Protein AF-X5FR64-F1 (afdb_monomer)

Solvent-accessible surface area (backbone atoms only — not comparable to full-atom values): 10943 Å² total; per-residue (Å²): 128,88,82,79,53,57,62,48,67,52,94,96,53,70,78,40,77,57,78,83,87,59,71,79,38,45,93,66,40,69,52,82,49,72,67,55,57,51,49,53,37,47,50,55,10,47,53,55,30,50,53,52,29,57,54,44,66,75,71,50,60,80,91,75,69,44,72,75,79,46,61,57,64,63,49,34,55,47,35,50,50,46,44,63,72,71,31,85,85,48,65,86,80,49,68,92,42,74,65,48,37,51,50,58,75,44,51,44,63,48,58,48,96,94,54,46,53,80,90,75,57,55,70,75,76,33,52,86,55,81,65,33,68,56,29,39,40,89,74,55,44,54,88,56,100,50,44,46,41,31,32,29,56,22,93,73,33,43,73,46,98,87,24,34,68,42,53,85,76,69,48,69,58,97,91,39,77,45,94,99

Foldseek 3Di:
DPPPDQWDADVVGDIDGDDDDDCLQLVNVFADDPVNVLVVLLVVLVVVLVVQLVVCCVVDDPVPDDPVSSGDCVSNVVSNCCCCPPFPLNDDADPPDPVSNVQNNQKDAQDGVPGDDLVPDDPVQLQDDPNCVQFWDNPAADPPSCRSRMTGGHPQWDADPRRGIDGDDFDADPNRTDPD

Structure (mmCIF, N/CA/C/O backbone):
data_AF-X5FR64-F1
#
_entry.id   AF-X5FR64-F1
#
loop_
_atom_site.group_PDB
_atom_site.id
_atom_site.type_symbol
_atom_site.label_atom_id
_atom_site.label_alt_id
_atom_site.label_comp_id
_atom_site.label_asym_id
_atom_site.label_entity_id
_atom_site.label_seq_id
_atom_site.pdbx_PDB_ins_code
_atom_site.Cartn_x
_atom_site.Cartn_y
_atom_site.Cartn_z
_atom_site.occupancy
_atom_site.B_iso_or_equiv
_atom_site.auth_seq_id
_atom_site.auth_comp_id
_atom_site.auth_asym_id
_atom_site.auth_atom_id
_atom_site.pdbx_PDB_model_num
ATOM 1 N N . LEU A 1 1 ? 10.420 -30.234 -3.496 1.00 56.75 1 LEU A N 1
ATOM 2 C CA . LEU A 1 1 ? 11.776 -29.630 -3.426 1.00 56.75 1 LEU A CA 1
ATOM 3 C C . LEU A 1 1 ? 12.907 -30.598 -3.035 1.00 56.75 1 LEU A C 1
ATOM 5 O O . LEU A 1 1 ? 14.055 -30.243 -3.254 1.00 56.75 1 LEU A O 1
ATOM 9 N N . HIS A 1 2 ? 12.634 -31.830 -2.569 1.00 60.69 2 HIS A N 1
ATOM 10 C CA . HIS A 1 2 ? 13.689 -32.841 -2.324 1.00 60.69 2 HIS A CA 1
ATOM 11 C C . HIS A 1 2 ? 13.553 -34.134 -3.152 1.00 60.69 2 HIS A C 1
ATOM 13 O O . HIS A 1 2 ? 14.525 -34.862 -3.298 1.00 60.69 2 HIS A O 1
ATOM 19 N N . GLU A 1 3 ? 12.389 -34.384 -3.759 1.00 67.50 3 GLU A N 1
ATOM 20 C CA . GLU A 1 3 ? 12.118 -35.579 -4.582 1.00 67.50 3 GLU A CA 1
ATOM 21 C C . GLU A 1 3 ? 12.220 -35.324 -6.100 1.00 67.50 3 GLU A C 1
ATOM 23 O O . GLU A 1 3 ? 11.837 -36.172 -6.897 1.00 67.50 3 GLU A O 1
ATOM 28 N N . GLY A 1 4 ? 12.686 -34.141 -6.526 1.00 72.88 4 GLY A N 1
ATOM 29 C CA . GLY A 1 4 ? 12.811 -33.783 -7.951 1.00 72.88 4 GLY A CA 1
ATOM 30 C C . GLY A 1 4 ? 11.486 -33.577 -8.703 1.00 72.88 4 GLY A C 1
ATOM 31 O O . GLY A 1 4 ? 11.504 -33.340 -9.906 1.00 72.88 4 GLY A O 1
ATOM 32 N N . GLN A 1 5 ? 10.345 -33.646 -8.014 1.00 76.50 5 GLN A N 1
ATOM 33 C CA . GLN A 1 5 ? 9.031 -33.370 -8.597 1.00 76.50 5 GLN A CA 1
ATOM 34 C C . GLN A 1 5 ? 8.911 -31.891 -8.983 1.00 76.50 5 GLN A C 1
ATOM 36 O O . GLN A 1 5 ? 9.123 -31.012 -8.145 1.00 76.50 5 GLN A O 1
ATOM 41 N N . THR A 1 6 ? 8.571 -31.640 -10.248 1.00 81.62 6 THR A N 1
ATOM 42 C CA . THR A 1 6 ? 8.391 -30.298 -10.828 1.00 81.62 6 THR A CA 1
ATOM 43 C C . THR A 1 6 ? 6.943 -29.823 -10.790 1.00 81.62 6 THR A C 1
ATOM 45 O O . THR A 1 6 ? 6.690 -28.626 -10.903 1.00 81.62 6 THR A O 1
ATOM 48 N N . THR A 1 7 ? 5.993 -30.740 -10.604 1.00 88.12 7 THR A N 1
ATOM 49 C CA . THR A 1 7 ? 4.568 -30.442 -10.462 1.00 88.12 7 THR A CA 1
ATOM 50 C C . THR A 1 7 ? 3.963 -31.222 -9.299 1.00 88.12 7 THR A C 1
ATOM 52 O O . THR A 1 7 ? 4.454 -32.280 -8.905 1.00 88.12 7 THR A O 1
ATOM 55 N N . MET A 1 8 ? 2.905 -30.667 -8.714 1.00 88.50 8 MET A N 1
ATOM 56 C CA . MET A 1 8 ? 2.136 -31.269 -7.631 1.00 88.50 8 MET A CA 1
ATOM 57 C C . MET A 1 8 ? 0.650 -31.103 -7.935 1.00 88.50 8 MET A C 1
ATOM 59 O O . MET A 1 8 ? 0.207 -30.038 -8.356 1.00 88.50 8 MET A O 1
ATOM 63 N N . THR A 1 9 ? -0.136 -32.147 -7.680 1.00 91.75 9 THR A N 1
ATOM 64 C CA . THR A 1 9 ? -1.600 -32.089 -7.773 1.00 91.75 9 THR A CA 1
ATOM 65 C C . THR A 1 9 ? -2.198 -32.447 -6.420 1.00 91.75 9 THR A C 1
ATOM 67 O O . THR A 1 9 ? -1.981 -33.542 -5.901 1.00 91.75 9 THR A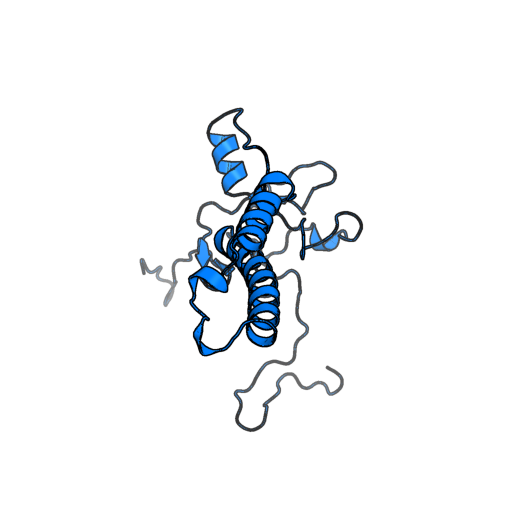 O 1
ATOM 70 N N . VAL A 1 10 ? -2.948 -31.516 -5.832 1.00 91.25 10 VAL A N 1
ATOM 71 C CA . VAL A 1 10 ? -3.716 -31.757 -4.600 1.00 91.25 10 VAL A CA 1
ATOM 72 C C . VAL A 1 10 ? -4.963 -32.584 -4.955 1.00 91.25 10 VAL A C 1
ATOM 74 O O . VAL A 1 10 ? -5.515 -32.375 -6.036 1.00 91.25 10 VAL A O 1
ATOM 77 N N . PRO A 1 11 ? -5.454 -33.507 -4.101 1.00 90.88 11 PRO A N 1
ATOM 78 C CA . PRO A 1 11 ? -6.675 -34.262 -4.392 1.00 90.88 11 PRO A CA 1
ATOM 79 C C . PRO A 1 11 ? -7.861 -33.343 -4.734 1.00 90.88 11 PRO A C 1
ATOM 81 O O . PRO A 1 11 ? -8.284 -32.537 -3.908 1.00 90.88 11 PRO A O 1
ATOM 84 N N . GLY A 1 12 ? -8.385 -33.456 -5.960 1.00 91.56 12 GLY A N 1
ATOM 85 C CA . GLY A 1 12 ? -9.466 -32.602 -6.479 1.00 91.56 12 GLY A CA 1
ATOM 86 C C . GLY A 1 12 ? -9.042 -31.193 -6.926 1.00 91.56 12 GLY A C 1
ATOM 87 O O . GLY A 1 12 ? -9.907 -30.376 -7.233 1.00 91.56 12 GLY A O 1
ATOM 88 N N . GLY A 1 13 ? -7.741 -30.894 -6.947 1.00 91.75 13 GLY A N 1
ATOM 89 C CA . GLY A 1 13 ? -7.175 -29.613 -7.365 1.00 91.75 13 GLY A CA 1
ATOM 90 C C . GLY A 1 13 ? -6.637 -29.614 -8.797 1.00 91.75 13 GLY A C 1
ATOM 91 O O . GLY A 1 13 ? -6.591 -30.641 -9.472 1.00 91.75 13 GLY A O 1
ATOM 92 N N . VAL A 1 14 ? -6.212 -28.434 -9.246 1.00 93.06 14 VAL A N 1
ATOM 93 C CA . VAL A 1 14 ? -5.475 -28.253 -10.505 1.00 93.06 14 VAL A CA 1
ATOM 94 C C . VAL A 1 14 ? -3.993 -28.554 -10.259 1.00 93.06 14 VAL A C 1
ATOM 96 O O . VAL A 1 14 ? -3.495 -28.356 -9.149 1.00 93.06 14 VAL A O 1
ATOM 99 N N . GLU A 1 15 ? -3.296 -29.045 -11.282 1.00 93.06 15 GLU A N 1
ATOM 100 C CA . GLU A 1 15 ? -1.844 -29.224 -11.250 1.00 93.06 15 GLU A CA 1
ATOM 101 C C . GLU A 1 15 ? -1.141 -27.865 -11.095 1.00 93.06 15 GLU A C 1
ATOM 103 O O . GLU A 1 15 ? -1.446 -26.911 -11.814 1.00 93.06 15 GLU A O 1
ATOM 108 N N . VAL A 1 16 ? -0.209 -27.772 -10.143 1.00 92.81 16 VAL A N 1
ATOM 109 C CA . VAL A 1 16 ? 0.571 -26.560 -9.863 1.00 92.81 16 VAL A CA 1
ATOM 110 C C . VAL A 1 16 ? 2.074 -26.842 -9.947 1.00 92.81 16 VAL A C 1
ATOM 112 O O . VAL A 1 16 ? 2.508 -27.944 -9.589 1.00 92.81 16 VAL A O 1
ATOM 115 N N . PRO A 1 17 ? 2.887 -25.876 -10.410 1.00 91.31 17 PRO A N 1
ATOM 116 C CA . PRO A 1 17 ? 4.338 -26.015 -10.410 1.00 91.31 17 PRO A CA 1
ATOM 117 C C . PRO A 1 17 ? 4.889 -26.032 -8.979 1.00 91.31 17 PRO A C 1
ATOM 119 O O . PRO A 1 17 ? 4.363 -25.374 -8.082 1.00 91.31 17 PRO A O 1
ATOM 122 N N . VAL A 1 18 ? 5.963 -26.793 -8.769 1.00 91.12 18 VAL A N 1
ATOM 123 C CA . VAL A 1 18 ? 6.709 -26.819 -7.506 1.00 91.12 18 VAL A CA 1
ATOM 124 C C . VAL A 1 18 ? 7.972 -25.987 -7.679 1.00 91.12 18 VAL A C 1
ATOM 126 O O . VAL A 1 18 ? 8.986 -26.469 -8.180 1.00 91.12 18 VAL A O 1
ATOM 129 N N . GLU A 1 19 ? 7.908 -24.737 -7.239 1.00 89.56 19 GLU A N 1
ATOM 130 C CA . GLU A 1 19 ? 9.006 -23.774 -7.310 1.00 89.56 19 GLU A CA 1
ATOM 131 C C . GLU A 1 19 ? 9.169 -23.012 -5.988 1.00 89.56 19 GLU A C 1
ATOM 133 O O . GLU A 1 19 ? 8.376 -23.167 -5.059 1.00 89.56 19 GLU A O 1
ATOM 138 N N . THR A 1 20 ? 10.256 -22.252 -5.865 1.00 91.38 20 THR A N 1
ATOM 139 C CA . THR A 1 20 ? 10.498 -21.377 -4.713 1.00 91.38 20 THR A CA 1
ATOM 140 C C . THR A 1 20 ? 9.952 -19.985 -4.989 1.00 91.38 20 THR A C 1
ATOM 142 O O . THR A 1 20 ? 10.218 -19.430 -6.053 1.00 91.38 20 THR A O 1
ATOM 145 N N . ASP A 1 21 ? 9.272 -19.397 -4.010 1.00 93.44 21 ASP A N 1
ATOM 146 C CA . ASP A 1 21 ? 8.713 -18.056 -4.145 1.00 93.44 21 ASP A CA 1
ATOM 147 C C . ASP A 1 21 ? 9.774 -16.964 -3.986 1.00 93.44 21 ASP A C 1
ATOM 149 O O . ASP A 1 21 ? 10.540 -16.944 -3.019 1.00 93.44 21 ASP A O 1
ATOM 153 N N . ASP A 1 22 ? 9.750 -15.999 -4.901 1.00 93.44 22 ASP A N 1
ATOM 154 C CA . ASP A 1 22 ? 10.470 -14.739 -4.759 1.00 93.44 22 ASP A CA 1
ATOM 155 C C . ASP A 1 22 ? 9.590 -13.716 -4.024 1.00 93.44 22 ASP A C 1
ATOM 157 O O . ASP A 1 22 ? 8.535 -13.301 -4.516 1.00 93.44 22 ASP A O 1
ATOM 161 N N . ILE A 1 23 ? 10.017 -13.307 -2.830 1.00 92.19 23 ILE A N 1
ATOM 162 C CA . ILE A 1 23 ? 9.280 -12.372 -1.971 1.00 92.19 23 ILE A CA 1
ATOM 163 C C . ILE A 1 23 ? 9.280 -10.926 -2.493 1.00 92.19 23 ILE A C 1
ATOM 165 O O . ILE A 1 23 ? 8.401 -10.147 -2.110 1.00 92.19 23 ILE A O 1
ATOM 169 N N . ASP A 1 24 ? 10.232 -10.559 -3.354 1.00 93.25 24 ASP A N 1
ATOM 170 C CA . ASP A 1 24 ? 10.364 -9.212 -3.915 1.00 93.25 24 ASP A CA 1
ATOM 171 C C . ASP A 1 24 ? 9.614 -9.052 -5.240 1.00 93.25 24 ASP A C 1
ATOM 173 O O . ASP A 1 24 ? 9.268 -7.931 -5.636 1.00 93.25 24 ASP A O 1
ATOM 177 N N . HIS A 1 25 ? 9.250 -10.163 -5.884 1.00 95.69 25 HIS A N 1
ATOM 178 C CA . HIS A 1 25 ? 8.382 -10.140 -7.051 1.00 95.69 25 HIS A CA 1
ATOM 179 C C . HIS A 1 25 ? 7.042 -9.447 -6.724 1.00 95.69 25 HIS A C 1
ATOM 181 O O . HIS A 1 25 ? 6.339 -9.801 -5.778 1.00 95.69 25 HIS A O 1
ATOM 187 N N . PHE A 1 26 ? 6.617 -8.477 -7.544 1.00 95.81 26 PHE A N 1
ATOM 188 C CA . PHE A 1 26 ? 5.376 -7.702 -7.322 1.00 95.81 26 PHE A CA 1
ATOM 189 C C . PHE A 1 26 ? 4.077 -8.524 -7.400 1.00 95.81 26 PHE A C 1
ATOM 191 O O . PHE A 1 26 ? 3.009 -8.008 -7.083 1.00 95.81 26 PHE A O 1
ATOM 198 N N . GLY A 1 27 ? 4.152 -9.797 -7.795 1.00 94.50 27 GLY A N 1
ATOM 199 C CA . GLY A 1 27 ? 3.064 -10.767 -7.611 1.00 94.50 27 GLY A CA 1
ATOM 200 C C . GLY A 1 27 ? 2.900 -11.234 -6.158 1.00 94.50 27 GLY A C 1
ATOM 201 O O . GLY A 1 27 ? 1.793 -11.552 -5.744 1.00 94.50 27 GLY A O 1
ATOM 202 N N . ASN A 1 28 ? 3.976 -11.191 -5.371 1.00 94.81 28 ASN A N 1
ATOM 203 C CA . ASN A 1 28 ? 4.016 -11.573 -3.958 1.00 94.81 28 ASN A CA 1
ATOM 204 C C . ASN A 1 28 ? 4.095 -10.347 -3.032 1.00 94.81 28 ASN A C 1
ATOM 206 O O . ASN A 1 28 ? 3.716 -10.407 -1.860 1.00 94.81 28 ASN A O 1
ATOM 210 N N . ARG A 1 29 ? 4.511 -9.193 -3.567 1.00 94.31 29 ARG A N 1
ATOM 211 C CA . ARG A 1 29 ? 4.624 -7.929 -2.835 1.00 94.31 29 ARG A CA 1
ATOM 212 C C . ARG A 1 29 ? 3.475 -6.975 -3.163 1.00 94.31 29 ARG A C 1
ATOM 214 O O . ARG A 1 29 ? 3.435 -6.333 -4.209 1.00 94.31 29 ARG A O 1
ATOM 221 N N . AR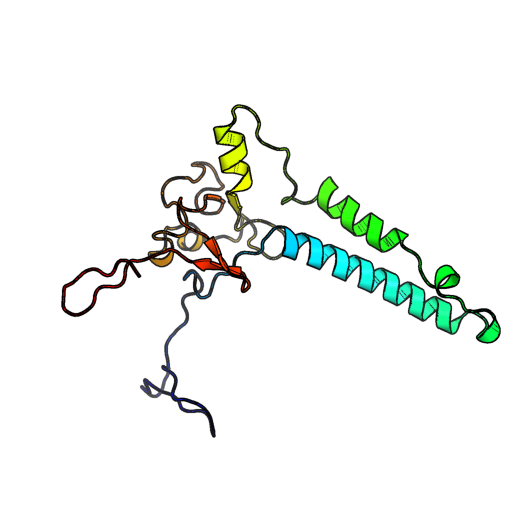G A 1 30 ? 2.529 -6.869 -2.229 1.00 95.19 30 ARG A N 1
ATOM 222 C CA . ARG A 1 30 ? 1.285 -6.098 -2.377 1.00 95.19 30 ARG A CA 1
ATOM 223 C C . ARG A 1 30 ? 1.399 -4.670 -1.837 1.00 95.19 30 ARG A C 1
ATOM 225 O O . ARG A 1 30 ? 1.953 -4.446 -0.760 1.00 95.19 30 ARG A O 1
ATOM 232 N N . LEU A 1 31 ? 0.775 -3.713 -2.525 1.00 95.12 31 LEU A N 1
ATOM 233 C CA . LEU A 1 31 ? 0.642 -2.331 -2.074 1.00 95.12 31 LEU A CA 1
ATOM 234 C C . LEU A 1 31 ? -0.622 -2.138 -1.225 1.00 95.12 31 LEU A C 1
ATOM 236 O O . LEU A 1 31 ? -1.724 -2.521 -1.620 1.00 95.12 31 LEU A O 1
ATOM 240 N N . ARG A 1 32 ? -0.476 -1.467 -0.080 1.00 95.19 32 ARG A N 1
ATOM 241 C CA . ARG A 1 32 ? -1.611 -1.006 0.733 1.00 95.19 32 ARG A CA 1
ATOM 242 C C . ARG A 1 32 ? -1.931 0.440 0.382 1.00 95.19 32 ARG A C 1
ATOM 244 O O . ARG A 1 32 ? -1.112 1.328 0.608 1.00 95.19 32 ARG A O 1
ATOM 251 N N . THR A 1 33 ? -3.111 0.680 -0.178 1.00 95.12 33 THR A N 1
ATOM 252 C CA . THR A 1 33 ? -3.550 2.030 -0.559 1.00 95.12 33 THR A CA 1
ATOM 253 C C . THR A 1 33 ? -4.107 2.799 0.640 1.00 95.12 33 THR A C 1
ATOM 255 O O . THR A 1 33 ? -4.397 2.232 1.694 1.00 95.12 33 THR A O 1
ATOM 258 N N . VAL A 1 34 ? -4.300 4.111 0.475 1.00 94.94 34 VAL A N 1
ATOM 259 C CA . VAL A 1 34 ? -4.833 4.998 1.527 1.00 94.94 34 VAL A CA 1
ATOM 260 C C . VAL A 1 34 ? -6.162 4.487 2.094 1.00 94.94 34 VAL A C 1
ATOM 262 O O . VAL A 1 34 ? -6.348 4.489 3.310 1.00 94.94 34 VAL A O 1
ATOM 265 N N . GLY A 1 35 ? -7.061 3.998 1.233 1.00 94.50 35 GLY A N 1
ATOM 266 C CA . GLY A 1 35 ? -8.353 3.456 1.657 1.00 94.50 35 GLY A CA 1
ATOM 267 C C . GLY A 1 35 ? -8.203 2.255 2.591 1.00 94.50 35 GLY A C 1
ATOM 268 O O . GLY A 1 35 ? -8.840 2.208 3.639 1.00 94.50 35 GLY A O 1
ATOM 269 N N . GLU A 1 36 ? -7.300 1.329 2.270 1.00 95.50 36 GLU A N 1
ATOM 270 C CA . GLU A 1 36 ? -7.024 0.166 3.114 1.00 95.50 36 GLU A CA 1
ATOM 271 C C . GLU A 1 36 ? -6.378 0.553 4.450 1.00 95.50 36 GLU A C 1
ATOM 273 O O . GLU A 1 36 ? -6.742 0.014 5.497 1.00 95.50 36 GLU A O 1
ATOM 278 N N . LEU A 1 37 ? -5.440 1.505 4.437 1.00 94.56 37 LEU A N 1
ATOM 279 C CA . LEU A 1 37 ? -4.802 1.998 5.659 1.00 94.56 37 LEU A CA 1
ATOM 280 C C . LEU A 1 37 ? -5.841 2.585 6.620 1.00 94.56 37 LEU A C 1
ATOM 282 O O . LEU A 1 37 ? -5.862 2.220 7.796 1.00 94.56 37 LEU A O 1
ATOM 286 N N . ILE A 1 38 ? -6.745 3.426 6.113 1.00 95.19 38 ILE A N 1
ATOM 287 C CA . ILE A 1 38 ? -7.830 4.015 6.906 1.00 95.19 38 ILE A CA 1
ATOM 288 C C . ILE A 1 38 ? -8.821 2.934 7.355 1.00 95.19 38 ILE A C 1
ATOM 290 O O . ILE A 1 38 ? -9.206 2.908 8.524 1.00 95.19 38 ILE A O 1
ATOM 294 N N . GLN A 1 39 ? -9.194 2.004 6.471 1.00 95.75 39 GLN A N 1
ATOM 295 C CA . GLN A 1 39 ? -10.090 0.894 6.800 1.00 95.75 39 GLN A CA 1
ATOM 296 C C . GLN A 1 39 ? -9.555 0.062 7.970 1.00 95.75 39 GLN A C 1
ATOM 298 O O . GLN A 1 39 ? -10.317 -0.306 8.864 1.00 95.75 39 GLN A O 1
ATOM 303 N N . ASN A 1 40 ? -8.249 -0.207 8.005 1.00 94.75 40 ASN A N 1
ATOM 304 C CA . ASN A 1 40 ? -7.626 -0.938 9.106 1.00 94.75 40 ASN A CA 1
ATOM 305 C C . ASN A 1 40 ? -7.717 -0.165 10.433 1.00 94.75 40 ASN A C 1
ATOM 307 O O . ASN A 1 40 ? -8.022 -0.767 11.461 1.00 94.75 40 ASN A O 1
ATOM 311 N N . GLN A 1 41 ? -7.538 1.158 10.422 1.00 94.75 41 GLN A N 1
ATOM 312 C CA . GLN A 1 41 ? -7.677 1.981 11.632 1.00 94.75 41 GLN A CA 1
ATOM 313 C C . GLN A 1 41 ? -9.124 2.059 12.118 1.00 94.75 41 GLN A C 1
ATOM 315 O O . GLN A 1 41 ? -9.386 1.928 13.315 1.00 94.75 41 GLN A O 1
ATOM 320 N N . ILE A 1 42 ? -10.079 2.184 11.193 1.00 96.31 42 ILE A N 1
ATOM 321 C CA . ILE A 1 42 ? -11.507 2.111 11.515 1.00 96.31 42 ILE A CA 1
ATOM 322 C C . ILE A 1 42 ? -11.834 0.740 12.109 1.00 96.31 42 ILE A C 1
ATOM 324 O O . ILE A 1 42 ? -12.505 0.683 13.133 1.00 96.31 42 ILE A O 1
ATOM 328 N N . ARG A 1 43 ? -11.320 -0.359 11.543 1.00 96.75 43 ARG A N 1
ATOM 329 C CA . ARG A 1 43 ? -11.521 -1.716 12.076 1.00 96.75 43 ARG A CA 1
ATOM 330 C C . ARG A 1 43 ? -11.015 -1.843 13.516 1.00 96.75 43 ARG A C 1
ATOM 332 O O . ARG A 1 43 ? -11.733 -2.370 14.361 1.00 96.75 43 ARG A O 1
ATOM 339 N N . VAL A 1 44 ? -9.821 -1.329 13.816 1.00 94.69 44 VAL A N 1
ATOM 340 C CA . VAL A 1 44 ? -9.278 -1.313 15.187 1.00 94.69 44 VAL A CA 1
ATOM 341 C C . VAL A 1 44 ? -10.155 -0.465 16.116 1.00 94.69 44 VAL A C 1
ATOM 343 O O . VAL A 1 44 ? -10.483 -0.898 17.221 1.00 94.69 44 VAL A O 1
ATOM 346 N N . GLY A 1 45 ? -10.589 0.717 15.668 1.00 96.00 45 GLY A N 1
ATOM 347 C CA . GLY A 1 45 ? -11.506 1.579 16.418 1.00 96.00 45 GLY A CA 1
ATOM 348 C C . GLY A 1 45 ? -12.855 0.910 16.705 1.00 96.00 45 GLY A C 1
ATOM 349 O O . GLY A 1 45 ? -13.351 0.979 17.830 1.00 96.00 45 GLY A O 1
ATOM 350 N N . MET A 1 46 ? -13.413 0.209 15.715 1.00 96.50 46 MET A N 1
ATOM 351 C CA . MET A 1 46 ? -14.654 -0.556 15.837 1.00 96.50 46 MET A CA 1
ATOM 352 C C . MET A 1 46 ? -14.499 -1.731 16.800 1.00 96.50 46 MET A C 1
ATOM 354 O O . MET A 1 46 ? -15.378 -1.928 17.625 1.00 96.50 46 MET A O 1
ATOM 358 N N . SER A 1 47 ? -13.374 -2.450 16.783 1.00 96.75 47 SER A N 1
ATOM 359 C CA . SER A 1 47 ? -13.109 -3.532 17.745 1.00 96.75 47 SER A CA 1
ATOM 360 C C . SER A 1 47 ? -13.044 -3.021 19.194 1.00 96.75 47 SER A C 1
ATOM 362 O O . SER A 1 47 ? -13.595 -3.634 20.110 1.00 96.75 47 SER A O 1
ATOM 364 N N . ARG A 1 48 ? -12.452 -1.838 19.421 1.00 95.31 48 ARG A N 1
ATOM 365 C CA . ARG A 1 48 ? -12.479 -1.176 20.741 1.00 95.31 48 ARG A CA 1
ATOM 366 C C . ARG A 1 48 ? -13.905 -0.795 21.153 1.00 95.31 48 ARG A C 1
ATOM 368 O O . ARG A 1 48 ? -14.273 -0.985 22.309 1.00 95.31 48 ARG A O 1
ATOM 375 N N . MET A 1 49 ? -14.705 -0.269 20.224 1.00 96.12 49 MET A N 1
ATOM 376 C CA . MET A 1 49 ? -16.112 0.065 20.472 1.00 96.12 49 MET A CA 1
ATOM 377 C C . MET A 1 49 ? -16.957 -1.187 20.743 1.00 96.12 49 MET A C 1
ATOM 379 O O . MET A 1 49 ? -17.765 -1.177 21.664 1.00 96.12 49 MET A O 1
ATOM 383 N N . GLU A 1 50 ? -16.738 -2.273 20.002 1.00 95.88 50 GLU A N 1
ATOM 384 C CA . GLU A 1 50 ? -17.406 -3.564 20.185 1.00 95.88 50 GLU A CA 1
ATOM 385 C C . GLU A 1 50 ? -17.201 -4.093 21.607 1.00 95.88 50 GLU A C 1
ATOM 387 O O . GLU A 1 50 ? -18.157 -4.517 22.253 1.00 95.88 50 GLU A O 1
ATOM 392 N N . ARG A 1 51 ? -15.974 -4.004 22.134 1.00 93.69 51 ARG A N 1
ATOM 393 C CA . ARG A 1 51 ? -15.682 -4.382 23.522 1.00 93.69 51 ARG A CA 1
ATOM 394 C C . ARG A 1 51 ? -16.529 -3.588 24.523 1.00 93.69 51 ARG A C 1
ATOM 396 O O . ARG A 1 51 ? -17.106 -4.187 25.424 1.00 93.69 51 ARG A O 1
ATOM 403 N N . VAL A 1 52 ? -16.641 -2.269 24.339 1.00 93.38 52 VAL A N 1
ATOM 404 C CA . VAL A 1 52 ? -17.468 -1.396 25.195 1.00 93.38 52 VAL A CA 1
ATOM 405 C C . VAL A 1 52 ? -18.951 -1.749 25.080 1.00 93.38 52 VAL A C 1
ATOM 407 O O . VAL A 1 52 ? -19.661 -1.751 26.082 1.00 93.38 52 VAL A O 1
ATOM 410 N N . VAL A 1 53 ? -19.426 -2.069 23.874 1.00 94.69 53 VAL A N 1
ATOM 411 C CA . VAL A 1 53 ? -20.811 -2.504 23.653 1.00 94.69 53 VAL A CA 1
ATOM 412 C C . VAL A 1 53 ? -21.086 -3.809 24.399 1.00 94.69 53 VAL A C 1
ATOM 414 O O . VAL A 1 53 ? -22.061 -3.874 25.140 1.00 94.69 53 VAL A O 1
ATOM 417 N N . ARG A 1 54 ? -20.210 -4.818 24.279 1.00 93.31 54 ARG A N 1
ATOM 418 C CA . ARG A 1 54 ? -20.359 -6.105 24.984 1.00 93.31 54 ARG A CA 1
ATOM 419 C C . ARG A 1 54 ? -20.412 -5.927 26.503 1.00 93.31 54 ARG A C 1
ATOM 421 O O . ARG A 1 54 ? -21.258 -6.526 27.154 1.00 93.31 54 ARG A O 1
ATOM 428 N N . GLU A 1 55 ? -19.560 -5.068 27.053 1.00 92.19 55 GLU A N 1
ATOM 429 C CA . GLU A 1 55 ? -19.531 -4.752 28.486 1.00 92.19 55 GLU A CA 1
ATOM 430 C C . GLU A 1 55 ? -20.820 -4.050 28.958 1.00 92.19 55 GLU A C 1
ATOM 432 O O . GLU A 1 55 ? -21.406 -4.412 29.984 1.00 92.19 55 GLU A O 1
ATOM 437 N N . ARG A 1 56 ? -21.326 -3.089 28.175 1.00 91.31 56 ARG A N 1
ATOM 438 C CA . ARG A 1 56 ? -22.592 -2.395 28.465 1.00 91.31 56 ARG A CA 1
ATOM 439 C C . ARG A 1 56 ? -23.799 -3.321 28.383 1.00 91.31 56 ARG A C 1
ATOM 441 O O . ARG A 1 56 ? -24.679 -3.223 29.227 1.00 91.31 56 ARG A O 1
ATOM 448 N N . MET A 1 57 ? -23.814 -4.254 27.433 1.00 90.50 57 MET A N 1
ATOM 449 C CA . MET A 1 57 ? -24.894 -5.239 27.309 1.00 90.50 57 MET A CA 1
ATOM 450 C C . MET A 1 57 ? -25.002 -6.162 28.528 1.00 90.50 57 MET A C 1
ATOM 452 O O . MET A 1 57 ? -26.093 -6.621 28.833 1.00 90.50 57 MET A O 1
ATOM 456 N N . THR A 1 58 ? -23.895 -6.435 29.229 1.00 90.75 58 THR A N 1
ATOM 457 C CA . THR A 1 58 ? -23.920 -7.257 30.454 1.00 90.75 58 THR A CA 1
ATOM 458 C C . THR A 1 58 ? -24.264 -6.484 31.727 1.00 90.75 58 THR A C 1
ATOM 460 O O . THR A 1 58 ? -24.578 -7.101 32.738 1.00 90.75 58 THR A O 1
ATOM 463 N N . THR A 1 59 ? -24.166 -5.152 31.706 1.00 88.19 59 THR A N 1
ATOM 464 C CA . THR A 1 59 ? -24.323 -4.302 32.900 1.00 88.19 59 THR A CA 1
ATOM 465 C C . THR A 1 59 ? -25.617 -3.492 32.904 1.00 88.19 59 THR A C 1
ATOM 467 O O . THR A 1 59 ? -26.079 -3.107 33.975 1.00 88.19 59 THR A O 1
ATOM 470 N N . GLN A 1 60 ? -26.194 -3.214 31.733 1.00 85.81 60 GLN A N 1
ATOM 471 C CA . GLN A 1 60 ? -27.443 -2.467 31.592 1.00 85.81 60 GLN A CA 1
ATOM 472 C C . GLN A 1 60 ? -28.661 -3.393 31.614 1.00 85.81 60 GLN A C 1
ATOM 474 O O . GLN A 1 60 ? -28.588 -4.548 31.198 1.00 85.81 60 GLN A O 1
ATOM 479 N N . ASP A 1 61 ? -29.785 -2.857 32.085 1.00 86.38 61 ASP A N 1
ATOM 480 C CA . ASP A 1 61 ? -31.067 -3.556 32.095 1.00 86.38 61 ASP A CA 1
ATOM 481 C C . ASP A 1 61 ? -31.599 -3.747 30.669 1.00 86.38 61 ASP A C 1
ATOM 483 O O . ASP A 1 61 ? -31.617 -2.804 29.876 1.00 86.38 61 ASP A O 1
ATOM 487 N N . VAL A 1 62 ? -32.046 -4.964 30.357 1.00 84.06 62 VAL A N 1
ATOM 488 C CA . VAL A 1 62 ? -32.407 -5.425 29.011 1.00 84.06 62 VAL A CA 1
ATOM 489 C C . VAL A 1 62 ? -33.531 -4.584 28.402 1.00 84.06 62 VAL A C 1
ATOM 491 O O . VAL A 1 62 ? -33.511 -4.325 27.199 1.00 84.06 62 VAL A O 1
ATOM 494 N N . GLU A 1 63 ? -34.476 -4.107 29.214 1.00 84.44 63 GLU A N 1
ATOM 495 C CA . GLU A 1 63 ? -35.619 -3.317 28.735 1.00 84.44 63 GLU A CA 1
ATOM 496 C C . GLU A 1 63 ? -35.271 -1.850 28.425 1.00 84.44 63 GLU A C 1
ATOM 498 O O . GLU A 1 63 ? -35.984 -1.192 27.667 1.00 84.44 63 GLU A O 1
ATOM 503 N N . ALA A 1 64 ? -34.155 -1.334 28.953 1.00 84.81 64 ALA A N 1
ATOM 504 C CA . ALA A 1 64 ? -33.722 0.054 28.762 1.00 84.81 64 ALA A CA 1
ATOM 505 C C . ALA A 1 64 ? -32.660 0.226 27.656 1.00 84.81 64 ALA A C 1
ATOM 507 O O . ALA A 1 64 ? -32.228 1.351 27.374 1.00 84.81 64 ALA A O 1
ATOM 508 N N . ILE A 1 65 ? -32.214 -0.866 27.025 1.00 88.38 65 ILE A N 1
ATOM 509 C CA . ILE A 1 65 ? -31.142 -0.830 26.027 1.00 88.38 65 ILE A CA 1
ATOM 510 C C . ILE A 1 65 ? -31.633 -0.195 24.723 1.00 88.38 65 ILE A C 1
ATOM 512 O O . ILE A 1 65 ? -32.523 -0.697 24.040 1.00 88.38 65 ILE A O 1
ATOM 516 N N . THR A 1 66 ? -30.956 0.876 24.308 1.00 91.12 66 THR A N 1
ATOM 517 C CA . THR A 1 66 ? -31.103 1.471 22.971 1.00 91.12 66 THR A CA 1
ATOM 518 C C . THR A 1 66 ? -29.744 1.591 22.271 1.00 91.12 66 THR A C 1
ATOM 520 O O . THR A 1 66 ? -28.712 1.719 22.941 1.00 91.12 66 THR A O 1
ATOM 523 N N . PRO A 1 67 ? -29.682 1.630 20.924 1.00 89.38 67 PRO A N 1
ATOM 524 C CA . PRO A 1 67 ? -28.413 1.786 20.207 1.00 89.38 67 PRO A CA 1
ATOM 525 C C . PRO A 1 67 ? -27.601 3.013 20.648 1.00 89.38 67 PRO A C 1
ATOM 527 O O . PRO A 1 67 ? -26.378 2.944 20.733 1.00 89.38 67 PRO A O 1
ATOM 530 N N . GLN A 1 68 ? -28.266 4.118 21.002 1.00 90.44 68 GLN A N 1
ATOM 531 C CA . GLN A 1 68 ? -27.597 5.326 21.496 1.00 90.44 68 GLN A CA 1
ATOM 532 C C . GLN A 1 68 ? -26.886 5.104 22.838 1.00 90.44 68 GLN A C 1
ATOM 534 O O . GLN A 1 68 ? -25.801 5.639 23.055 1.00 90.44 68 GLN A O 1
ATOM 539 N N . THR A 1 69 ? -27.463 4.292 23.730 1.00 89.44 69 THR A N 1
ATOM 540 C CA . THR A 1 69 ? -26.853 3.970 25.033 1.00 89.44 69 THR A CA 1
ATOM 541 C C . THR A 1 69 ? -25.667 3.011 24.916 1.00 89.44 69 THR A C 1
ATOM 543 O O . THR A 1 69 ? -24.727 3.082 25.714 1.00 89.44 69 THR A O 1
ATOM 546 N N . LEU A 1 70 ? -25.655 2.155 23.892 1.00 90.25 70 LEU A N 1
ATOM 547 C CA . LEU A 1 70 ? -24.578 1.195 23.653 1.00 90.25 70 LEU A CA 1
ATOM 548 C C . LEU A 1 70 ? -23.401 1.811 22.890 1.00 90.25 70 LEU A C 1
ATOM 550 O O . LEU A 1 70 ? -22.243 1.553 23.223 1.00 90.25 70 LEU A O 1
ATOM 554 N N . ILE A 1 71 ? -23.681 2.635 21.879 1.00 93.81 71 ILE A N 1
ATOM 555 C CA . ILE A 1 71 ? -22.667 3.145 20.956 1.00 93.81 71 ILE A CA 1
ATOM 556 C C . ILE A 1 71 ? -21.878 4.287 21.602 1.00 93.81 71 ILE A C 1
ATOM 558 O O . ILE A 1 71 ? -22.390 5.371 21.869 1.00 93.81 71 ILE A O 1
ATOM 562 N N . ASN A 1 72 ? -20.577 4.066 21.780 1.00 91.75 72 ASN A N 1
ATOM 563 C CA . ASN A 1 72 ? -19.623 5.111 22.130 1.00 91.75 72 ASN A CA 1
ATOM 564 C C . ASN A 1 72 ? -18.638 5.313 20.976 1.00 91.75 72 ASN A C 1
ATOM 566 O O . ASN A 1 72 ? -17.758 4.486 20.760 1.00 91.75 72 ASN A O 1
ATOM 570 N N . ILE A 1 73 ? -18.750 6.439 20.269 1.00 95.06 73 ILE A N 1
ATOM 571 C CA . ILE A 1 73 ? -17.915 6.740 19.094 1.00 95.06 73 ILE A CA 1
ATOM 572 C C . ILE A 1 73 ? -16.496 7.218 19.437 1.00 95.06 73 ILE A C 1
ATOM 574 O O . ILE A 1 73 ? -15.646 7.294 18.548 1.00 95.06 73 ILE A O 1
ATOM 578 N N . ARG A 1 74 ? -16.208 7.551 20.706 1.00 95.38 74 ARG A N 1
ATOM 579 C CA . ARG A 1 74 ? -14.905 8.113 21.110 1.00 95.38 74 ARG A CA 1
ATOM 580 C C . ARG A 1 74 ? -13.706 7.245 20.685 1.00 95.38 74 ARG A C 1
ATOM 582 O O . ARG A 1 74 ? -12.763 7.827 20.154 1.00 95.38 74 ARG A O 1
ATOM 589 N N . PRO A 1 75 ? -13.714 5.902 20.838 1.00 94.56 75 PRO A N 1
ATOM 590 C CA . PRO A 1 75 ? -12.595 5.055 20.417 1.00 94.56 75 PRO A CA 1
ATOM 591 C C . PRO A 1 75 ? -12.363 5.072 18.902 1.00 94.56 75 PRO A C 1
ATOM 593 O O . PRO A 1 75 ? -11.217 5.035 18.462 1.00 94.56 75 PRO A O 1
ATOM 596 N N . VAL A 1 76 ? -13.437 5.169 18.110 1.00 95.38 76 VAL A N 1
ATOM 597 C CA . VAL A 1 76 ? -13.362 5.220 16.643 1.00 95.38 76 VAL A CA 1
ATOM 598 C C . VAL A 1 76 ? -12.749 6.545 16.197 1.00 95.38 76 VAL A C 1
ATOM 600 O O . VAL A 1 76 ? -11.777 6.560 15.446 1.00 95.38 76 VAL A O 1
ATOM 603 N N . VAL A 1 77 ? -13.260 7.665 16.719 1.00 96.50 77 VAL A N 1
ATOM 604 C CA . VAL A 1 77 ? -12.737 9.003 16.401 1.00 96.50 77 VAL A CA 1
ATOM 605 C C . VAL A 1 77 ? -11.283 9.146 16.856 1.00 96.50 77 VAL A C 1
ATOM 607 O O . VAL A 1 77 ? -10.476 9.726 16.133 1.00 96.50 77 VAL A O 1
ATOM 610 N N . ALA A 1 78 ? -10.935 8.607 18.027 1.00 95.62 78 ALA A N 1
ATOM 611 C CA . ALA A 1 78 ? -9.566 8.621 18.533 1.00 95.62 78 ALA A CA 1
ATOM 612 C C . ALA A 1 78 ? -8.607 7.858 17.609 1.00 95.62 78 ALA A C 1
ATOM 614 O O . ALA A 1 78 ? -7.569 8.408 17.262 1.00 95.62 78 ALA A O 1
ATOM 615 N N . ALA A 1 79 ? -8.975 6.657 17.145 1.00 94.44 79 ALA A N 1
ATOM 616 C CA . ALA A 1 79 ? -8.145 5.873 16.225 1.00 94.44 79 ALA A CA 1
ATOM 617 C C . ALA A 1 79 ? -7.889 6.607 14.894 1.00 94.44 79 ALA A C 1
ATOM 619 O O . ALA A 1 79 ? -6.768 6.619 14.389 1.00 94.44 79 ALA A O 1
ATOM 620 N N . ILE A 1 80 ? -8.909 7.278 14.346 1.00 94.88 80 ILE A N 1
ATOM 621 C CA . ILE A 1 80 ? -8.762 8.075 13.119 1.00 94.88 80 ILE A CA 1
ATOM 622 C C . ILE A 1 80 ? -7.850 9.288 13.362 1.00 94.88 80 ILE A C 1
ATOM 624 O O . ILE A 1 80 ? -6.955 9.557 12.563 1.00 94.88 80 ILE A O 1
ATOM 628 N N . LYS A 1 81 ? -8.054 10.017 14.468 1.00 95.62 81 LYS A N 1
ATOM 629 C CA . LYS A 1 81 ? -7.220 11.177 14.824 1.00 95.62 81 LYS A CA 1
ATOM 630 C C . LYS A 1 81 ? -5.762 10.790 15.052 1.00 95.62 81 LYS A C 1
ATOM 632 O O . LYS A 1 81 ? -4.877 11.497 14.589 1.00 95.62 81 LYS A O 1
ATOM 637 N N . GLU A 1 82 ? -5.524 9.679 15.740 1.00 94.06 82 GLU A N 1
ATOM 638 C CA . GLU A 1 82 ? -4.188 9.135 15.980 1.00 94.06 82 GLU A CA 1
ATOM 639 C C . GLU A 1 82 ? -3.489 8.819 14.653 1.00 94.06 82 GLU A C 1
ATOM 641 O O . GLU A 1 82 ? -2.372 9.277 14.425 1.00 94.06 82 GLU A O 1
ATOM 646 N N . PHE A 1 83 ? -4.178 8.155 13.719 1.00 94.81 83 PHE A N 1
ATOM 647 C CA . PHE A 1 83 ? -3.617 7.866 12.401 1.00 94.81 83 PHE A CA 1
ATOM 648 C C . PHE A 1 83 ? -3.181 9.130 11.649 1.00 94.81 83 PHE A C 1
ATOM 650 O O . PHE A 1 83 ? -2.046 9.203 11.191 1.00 94.81 83 PHE A O 1
ATOM 657 N N . PHE A 1 84 ? -4.040 10.143 11.531 1.00 95.44 84 PHE A N 1
ATOM 658 C CA . PHE A 1 84 ? -3.658 11.359 10.806 1.00 95.44 84 PHE A CA 1
ATOM 659 C C . PHE A 1 84 ? -2.655 12.236 11.569 1.00 95.44 84 PHE A C 1
ATOM 661 O O . PHE A 1 84 ? -1.898 12.967 10.933 1.00 95.44 84 PHE A O 1
ATOM 668 N N . GLY A 1 85 ? -2.639 12.166 12.902 1.00 94.06 85 GLY A N 1
ATOM 669 C CA . GLY A 1 85 ? -1.793 13.007 13.747 1.00 94.06 85 GLY A CA 1
ATOM 670 C C . GLY A 1 85 ? -0.367 12.494 13.938 1.00 94.06 85 GLY A C 1
ATOM 671 O O . GLY A 1 85 ? 0.552 13.305 13.999 1.00 94.06 85 GLY A O 1
ATOM 672 N N . THR A 1 86 ? -0.165 11.177 14.056 1.00 91.75 86 THR A N 1
ATOM 673 C CA . THR A 1 86 ? 1.137 10.606 14.459 1.00 91.75 86 THR A CA 1
ATOM 674 C C . THR A 1 86 ? 1.657 9.491 13.551 1.00 91.75 86 THR A C 1
ATOM 676 O O . THR A 1 86 ? 2.788 9.037 13.733 1.00 91.75 86 THR A O 1
ATOM 679 N N . SER A 1 87 ? 0.882 9.034 12.563 1.00 91.50 87 SER A N 1
ATOM 680 C CA . SER A 1 87 ? 1.336 7.976 11.653 1.00 91.50 87 SER A CA 1
ATOM 681 C C . SER A 1 87 ? 2.502 8.434 10.781 1.00 91.50 87 SER A C 1
ATOM 683 O O . SER A 1 87 ? 2.443 9.484 10.149 1.00 91.50 87 SER A O 1
ATOM 685 N N . GLN A 1 88 ? 3.504 7.568 10.617 1.00 88.81 88 GLN A N 1
ATOM 686 C CA . GLN A 1 88 ? 4.603 7.763 9.659 1.00 88.81 88 GLN A CA 1
ATOM 687 C C . GLN A 1 88 ? 4.127 7.882 8.198 1.00 88.81 88 GLN A C 1
ATOM 689 O O . GLN A 1 88 ? 4.840 8.417 7.349 1.00 88.81 88 GLN A O 1
ATOM 694 N N . LEU A 1 89 ? 2.931 7.363 7.900 1.00 91.62 89 LEU A N 1
ATOM 695 C CA . LEU A 1 89 ? 2.318 7.419 6.571 1.00 91.62 89 LEU A CA 1
ATOM 696 C C . LEU A 1 89 ? 1.479 8.694 6.364 1.00 91.62 89 LEU A C 1
ATOM 698 O O . LEU A 1 89 ? 1.117 8.997 5.232 1.00 91.62 89 LEU A O 1
ATOM 702 N N . SER A 1 90 ? 1.182 9.443 7.434 1.00 94.69 90 SER A N 1
ATOM 703 C CA . SER A 1 90 ? 0.519 10.750 7.376 1.00 94.69 90 SER A CA 1
ATOM 704 C C . SER A 1 90 ? 1.586 11.843 7.419 1.00 94.69 90 SER A C 1
ATOM 706 O O . SER A 1 90 ? 1.999 12.297 8.482 1.00 94.69 90 SER A O 1
ATOM 708 N N . GLN A 1 91 ? 2.101 12.209 6.247 1.00 93.94 91 GL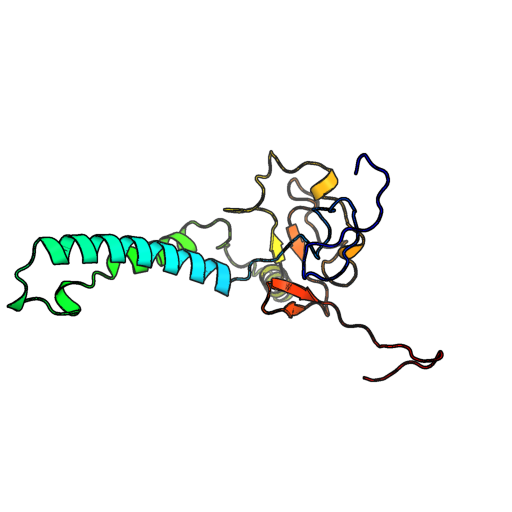N A N 1
ATOM 709 C CA . GLN A 1 91 ? 3.211 13.154 6.113 1.00 93.94 91 GLN A CA 1
ATOM 710 C C . GLN A 1 91 ? 2.703 14.549 5.748 1.00 93.94 91 GLN A C 1
ATOM 712 O O . GLN A 1 91 ? 1.694 14.697 5.054 1.00 93.94 91 GLN A O 1
ATOM 717 N N . PHE A 1 92 ? 3.438 15.584 6.163 1.00 95.50 92 PHE A N 1
ATOM 718 C CA . PHE A 1 92 ? 3.205 16.933 5.655 1.00 95.50 92 PHE A CA 1
ATOM 719 C C . PHE A 1 92 ? 3.424 16.956 4.147 1.00 95.50 92 PHE A C 1
ATOM 721 O O . PHE A 1 92 ? 4.455 16.497 3.657 1.00 95.50 92 PHE A O 1
ATOM 728 N N . MET A 1 93 ? 2.439 17.471 3.411 1.00 95.69 93 MET A N 1
ATOM 729 C CA . MET A 1 93 ? 2.515 17.515 1.958 1.00 95.69 93 MET A CA 1
ATOM 730 C C . MET A 1 93 ? 3.716 18.354 1.522 1.00 95.69 93 MET A C 1
ATOM 732 O O . MET A 1 93 ? 3.952 19.442 2.040 1.00 95.69 93 MET A O 1
ATOM 736 N N . ASP A 1 94 ? 4.435 17.848 0.527 1.00 94.19 94 ASP A N 1
ATOM 737 C CA . ASP A 1 94 ? 5.554 18.565 -0.065 1.00 94.19 94 ASP A CA 1
ATOM 738 C C . ASP A 1 94 ? 4.995 19.524 -1.113 1.00 94.19 94 ASP A C 1
ATOM 740 O O . ASP A 1 94 ? 4.319 19.095 -2.052 1.00 94.19 94 ASP A O 1
ATOM 744 N N . GLN A 1 95 ? 5.179 20.821 -0.890 1.00 95.19 95 GLN A N 1
ATOM 745 C CA . GLN A 1 95 ? 4.509 21.877 -1.650 1.00 95.19 95 GLN A CA 1
ATOM 746 C C . GLN A 1 95 ? 5.488 22.899 -2.225 1.00 95.19 95 GLN A C 1
ATOM 748 O O . GLN A 1 95 ? 5.078 23.997 -2.590 1.00 95.19 95 GLN A O 1
ATOM 753 N N . ASN A 1 96 ? 6.768 22.542 -2.369 1.00 96.31 96 ASN A N 1
ATOM 754 C CA . ASN A 1 96 ? 7.748 23.434 -2.995 1.00 96.31 96 ASN A CA 1
ATOM 755 C C . ASN A 1 96 ? 7.349 23.804 -4.434 1.00 96.31 96 ASN A C 1
ATOM 757 O O . ASN A 1 96 ? 7.579 24.922 -4.885 1.00 96.31 96 ASN A O 1
ATOM 761 N N . ASN A 1 97 ? 6.744 22.862 -5.163 1.00 96.81 97 ASN A N 1
ATOM 762 C CA . ASN A 1 97 ? 6.150 23.087 -6.477 1.00 96.81 97 ASN A CA 1
ATOM 763 C C . ASN A 1 97 ? 5.072 22.019 -6.781 1.00 96.81 97 ASN A C 1
ATOM 765 O O . ASN A 1 97 ? 4.998 20.998 -6.086 1.00 96.81 97 ASN A O 1
ATOM 769 N N . PRO A 1 98 ? 4.230 22.213 -7.818 1.00 97.38 98 PRO A N 1
ATOM 770 C CA . PRO A 1 98 ? 3.155 21.273 -8.145 1.00 97.38 98 PRO A CA 1
ATOM 771 C C . PRO A 1 98 ? 3.637 19.853 -8.469 1.00 97.38 98 PRO A C 1
ATOM 773 O O . PRO A 1 98 ? 2.958 18.886 -8.118 1.00 97.38 98 PRO A O 1
ATOM 776 N N . LEU A 1 99 ? 4.809 19.718 -9.101 1.00 96.31 99 LEU A N 1
ATOM 777 C CA . LEU A 1 99 ? 5.391 18.416 -9.431 1.00 96.31 99 LEU A CA 1
ATOM 778 C C . LEU A 1 99 ? 5.758 17.647 -8.159 1.00 96.31 99 LEU A C 1
ATOM 780 O O . LEU A 1 99 ? 5.388 16.486 -8.029 1.00 96.31 99 LEU A O 1
ATOM 784 N N . MET A 1 100 ? 6.384 18.305 -7.182 1.00 95.44 100 MET A N 1
ATOM 785 C CA . MET A 1 100 ? 6.697 17.698 -5.886 1.00 95.44 100 MET A CA 1
ATOM 786 C C . MET A 1 100 ? 5.443 17.244 -5.140 1.00 95.44 100 MET A C 1
ATOM 788 O O . MET A 1 100 ? 5.416 16.139 -4.595 1.00 95.44 100 MET A O 1
ATOM 792 N N . GLY A 1 101 ? 4.373 18.038 -5.192 1.00 96.38 101 GLY A N 1
ATOM 793 C CA . GLY A 1 101 ? 3.082 17.646 -4.634 1.00 96.38 101 GLY A CA 1
ATOM 794 C C . GLY A 1 101 ? 2.485 16.410 -5.314 1.00 96.38 101 GLY A C 1
ATOM 795 O O . GLY A 1 101 ? 1.908 15.554 -4.639 1.00 96.38 101 GLY A O 1
ATOM 796 N N . LEU A 1 102 ? 2.630 16.289 -6.637 1.00 96.50 102 LEU A N 1
ATOM 797 C CA . LEU A 1 102 ? 2.173 15.124 -7.398 1.00 96.50 102 LEU A CA 1
ATOM 798 C C . LEU A 1 102 ? 3.027 13.882 -7.108 1.00 96.50 102 LEU A C 1
ATOM 800 O O . LEU A 1 102 ? 2.471 12.820 -6.825 1.00 96.50 102 LEU A O 1
ATOM 804 N N . THR A 1 103 ? 4.353 14.022 -7.119 1.00 96.12 103 THR A N 1
ATOM 805 C CA . THR A 1 103 ? 5.304 12.961 -6.767 1.00 96.12 103 THR A CA 1
ATOM 806 C C . THR A 1 103 ? 5.035 12.433 -5.362 1.00 96.12 103 THR A C 1
ATOM 808 O O . THR A 1 103 ? 4.925 11.224 -5.175 1.00 96.12 103 THR A O 1
ATOM 811 N N . HIS A 1 104 ? 4.844 13.312 -4.371 1.00 96.94 104 HIS A N 1
ATOM 812 C CA . HIS A 1 104 ? 4.557 12.888 -3.000 1.00 96.94 104 HIS A CA 1
ATOM 813 C C . HIS A 1 104 ? 3.269 12.049 -2.936 1.00 96.94 104 HIS A C 1
ATOM 815 O O . HIS A 1 104 ? 3.250 10.984 -2.324 1.00 96.94 104 HIS A O 1
ATOM 821 N N . LYS A 1 105 ? 2.206 12.443 -3.645 1.00 96.00 105 LYS A N 1
ATOM 822 C CA . LYS A 1 105 ? 0.950 11.672 -3.676 1.00 96.00 105 LYS A CA 1
ATOM 823 C C . LYS A 1 105 ? 1.073 10.303 -4.358 1.00 96.00 105 LYS A C 1
ATOM 825 O O . LYS A 1 105 ? 0.265 9.424 -4.075 1.00 96.00 105 LYS A O 1
ATOM 830 N N . ARG A 1 106 ? 2.049 10.115 -5.254 1.00 96.69 106 ARG A N 1
ATOM 831 C CA . ARG A 1 106 ? 2.306 8.860 -5.993 1.00 96.69 106 ARG A CA 1
ATOM 832 C C . ARG A 1 106 ? 3.436 8.015 -5.389 1.00 96.69 106 ARG A C 1
ATOM 834 O O . ARG A 1 106 ? 3.863 7.034 -6.005 1.00 96.69 106 ARG A O 1
ATOM 841 N N . ARG A 1 107 ? 3.931 8.402 -4.213 1.00 96.25 107 ARG A N 1
ATOM 842 C CA . ARG A 1 107 ? 5.057 7.765 -3.534 1.00 96.25 107 ARG A CA 1
ATOM 843 C C . ARG A 1 107 ? 4.668 6.401 -2.963 1.00 96.25 107 ARG A C 1
ATOM 845 O O . ARG A 1 107 ? 3.643 6.249 -2.303 1.00 96.25 107 ARG A O 1
ATOM 852 N N . LEU A 1 108 ? 5.537 5.427 -3.181 1.00 96.06 108 LEU A N 1
ATOM 853 C CA . LEU A 1 108 ? 5.521 4.094 -2.600 1.00 96.06 108 LEU A CA 1
ATOM 854 C C . LEU A 1 108 ? 6.521 4.058 -1.443 1.00 96.06 108 LEU A C 1
ATOM 856 O O . LEU A 1 108 ? 7.652 4.520 -1.587 1.00 96.06 108 LEU A O 1
ATOM 860 N N . SER A 1 109 ? 6.112 3.514 -0.299 1.00 94.75 109 SER A N 1
ATOM 861 C CA . SER A 1 109 ? 6.969 3.354 0.879 1.00 94.75 109 SER A CA 1
ATOM 862 C C . SER A 1 109 ? 6.903 1.916 1.371 1.00 94.75 109 SER A C 1
ATOM 864 O O . SER A 1 109 ? 5.825 1.419 1.690 1.00 94.75 109 SER A O 1
ATOM 866 N N . ALA A 1 110 ? 8.061 1.267 1.475 1.00 93.06 110 ALA A N 1
ATOM 867 C CA . ALA A 1 110 ? 8.206 -0.024 2.145 1.00 93.06 110 ALA A CA 1
ATOM 868 C C . ALA A 1 110 ? 8.256 0.114 3.680 1.00 93.06 110 ALA A C 1
ATOM 870 O O . ALA A 1 110 ? 8.113 -0.874 4.405 1.00 93.06 110 ALA A O 1
ATOM 871 N N . LEU A 1 111 ? 8.469 1.339 4.169 1.00 92.06 111 LEU A N 1
ATOM 872 C CA . LEU A 1 111 ? 8.531 1.685 5.583 1.00 92.06 111 LEU A CA 1
ATOM 873 C C . LEU A 1 111 ? 7.135 1.950 6.151 1.00 92.06 111 LEU A C 1
ATOM 875 O O . LEU A 1 111 ? 6.277 2.520 5.472 1.00 92.06 111 LEU A O 1
ATOM 879 N N . GLY A 1 112 ? 6.951 1.609 7.424 1.00 89.44 112 GLY A N 1
ATOM 880 C CA . GLY A 1 112 ? 5.757 1.926 8.202 1.00 89.44 112 GLY A CA 1
ATOM 881 C C . GLY A 1 112 ? 5.196 0.722 8.965 1.00 89.44 112 GLY A C 1
ATOM 882 O O . GLY A 1 112 ? 5.721 -0.391 8.864 1.00 89.44 112 GLY A O 1
ATOM 883 N N . PRO A 1 113 ? 4.118 0.917 9.743 1.00 86.25 113 PRO A N 1
ATOM 884 C CA . PRO A 1 113 ? 3.486 -0.156 10.504 1.00 86.25 113 PRO A CA 1
ATOM 885 C C . PRO A 1 113 ? 3.032 -1.319 9.609 1.00 86.25 113 PRO A C 1
ATOM 887 O O . PRO A 1 113 ? 2.226 -1.148 8.693 1.00 86.25 113 PRO A O 1
ATOM 890 N N . GLY A 1 114 ? 3.543 -2.520 9.888 1.00 85.94 114 GLY A N 1
ATOM 891 C CA . GLY A 1 114 ? 3.266 -3.726 9.103 1.00 85.94 114 GLY A CA 1
ATOM 892 C C . GLY A 1 114 ? 4.026 -3.824 7.774 1.00 85.94 114 GLY A C 1
ATOM 893 O O . GLY A 1 114 ? 3.703 -4.712 6.989 1.00 85.94 114 GLY A O 1
ATOM 894 N N . GLY A 1 115 ? 4.978 -2.920 7.525 1.00 88.31 115 GLY A N 1
ATOM 895 C CA . GLY A 1 115 ? 6.011 -3.035 6.497 1.00 88.31 115 GLY A CA 1
ATOM 896 C C . GLY A 1 115 ? 7.369 -3.380 7.116 1.00 88.31 115 GLY A C 1
ATOM 897 O O . GLY A 1 115 ? 7.445 -4.038 8.156 1.00 88.31 115 GLY A O 1
ATOM 898 N N . LEU A 1 116 ? 8.447 -2.914 6.489 1.00 87.19 116 LEU A N 1
ATOM 899 C CA . LEU A 1 116 ? 9.816 -3.139 6.953 1.00 87.19 116 LEU A CA 1
ATOM 900 C C . LEU A 1 116 ? 10.265 -2.032 7.909 1.00 87.19 116 LEU A C 1
ATOM 902 O O . LEU A 1 116 ? 9.917 -0.860 7.744 1.00 87.19 116 LEU A O 1
ATOM 906 N N . SER A 1 117 ? 11.095 -2.390 8.890 1.00 86.31 117 SER A N 1
ATOM 907 C CA . SER A 1 117 ? 11.878 -1.393 9.616 1.00 86.31 117 SER A CA 1
ATOM 908 C C . SER A 1 117 ? 13.161 -1.092 8.845 1.00 86.31 117 SER A C 1
ATOM 910 O O . SER A 1 117 ? 13.771 -1.980 8.252 1.00 86.31 117 SER A O 1
ATOM 912 N N . ARG A 1 118 ? 13.598 0.169 8.877 1.00 82.81 118 ARG A N 1
ATOM 913 C CA . ARG A 1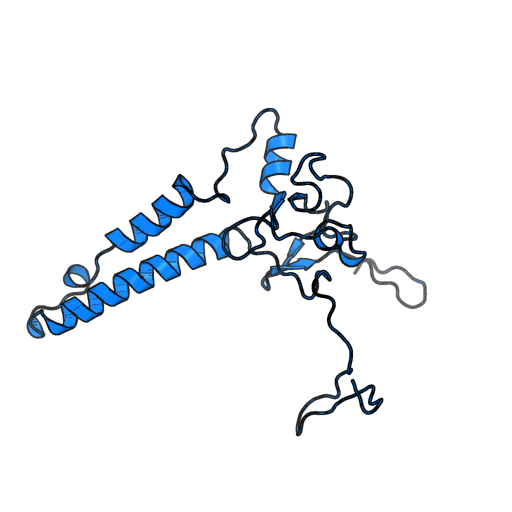 118 ? 14.792 0.631 8.152 1.00 82.81 118 ARG A CA 1
ATOM 914 C C . ARG A 1 118 ? 16.050 -0.180 8.484 1.00 82.81 118 ARG A C 1
ATOM 916 O O . ARG A 1 118 ? 16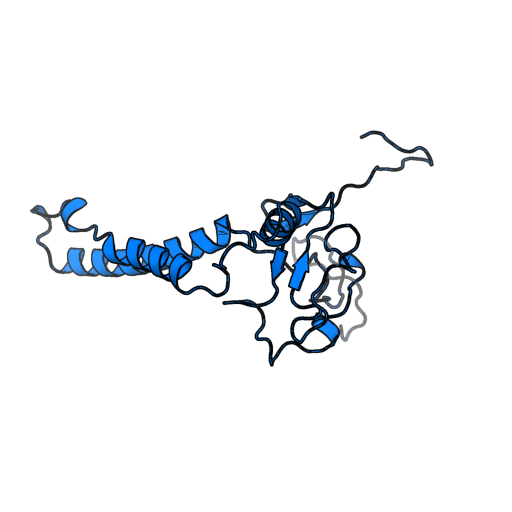.853 -0.431 7.598 1.00 82.81 118 ARG A O 1
ATOM 923 N N . GLU A 1 119 ? 16.208 -0.575 9.746 1.00 81.44 119 GLU A N 1
ATOM 924 C CA . GLU A 1 119 ? 17.373 -1.323 10.248 1.00 81.44 119 GLU A CA 1
ATOM 925 C C . GLU A 1 119 ? 17.356 -2.804 9.855 1.00 81.44 119 GLU A C 1
ATOM 927 O O . GLU A 1 119 ? 18.408 -3.429 9.796 1.00 81.44 119 GLU A O 1
ATOM 932 N N . ARG A 1 120 ? 16.174 -3.371 9.585 1.00 82.50 120 ARG A N 1
ATOM 933 C CA . ARG A 1 120 ? 16.023 -4.776 9.173 1.00 82.50 120 ARG A CA 1
ATOM 934 C C . ARG A 1 120 ? 15.933 -4.948 7.661 1.00 82.50 120 ARG A C 1
ATOM 936 O O . ARG A 1 120 ? 15.921 -6.076 7.185 1.00 82.50 120 ARG A O 1
ATOM 943 N N . ALA A 1 121 ? 15.834 -3.853 6.912 1.00 85.06 121 ALA A N 1
ATOM 944 C CA . ALA A 1 121 ? 15.805 -3.898 5.462 1.00 85.06 121 ALA A CA 1
ATOM 945 C C . ALA A 1 121 ? 17.223 -4.135 4.922 1.00 85.06 121 ALA A C 1
ATOM 947 O O . ALA A 1 121 ? 18.051 -3.219 4.925 1.00 85.06 121 ALA A O 1
ATOM 948 N N . GLY A 1 122 ? 17.476 -5.372 4.485 1.00 86.56 122 GLY A N 1
ATOM 949 C CA . GLY A 1 122 ? 18.716 -5.771 3.822 1.00 86.56 122 GLY A CA 1
ATOM 950 C C . GLY A 1 122 ? 18.941 -5.051 2.490 1.00 86.56 122 GLY A C 1
ATOM 951 O O . GLY A 1 122 ? 18.094 -4.285 2.027 1.00 86.56 122 GLY A O 1
ATOM 952 N N . LEU A 1 123 ? 20.105 -5.295 1.886 1.00 86.00 123 LEU A N 1
ATOM 953 C CA . LEU A 1 123 ? 20.480 -4.720 0.589 1.00 86.00 123 LEU A CA 1
ATOM 954 C C . LEU A 1 123 ? 19.569 -5.220 -0.542 1.00 86.00 123 LEU A C 1
ATOM 956 O O . LEU A 1 123 ? 19.060 -4.402 -1.294 1.00 86.00 123 LEU A O 1
ATOM 960 N N . GLU A 1 124 ? 19.265 -6.518 -0.576 1.00 86.69 124 GLU A N 1
ATOM 961 C CA . GLU A 1 124 ? 18.472 -7.162 -1.642 1.00 86.69 124 GLU A CA 1
ATOM 962 C C . GLU A 1 124 ? 17.093 -6.509 -1.839 1.00 86.69 124 GLU A C 1
ATOM 964 O O . GLU A 1 124 ? 16.678 -6.222 -2.955 1.00 86.69 124 GLU A O 1
ATOM 969 N N . VAL A 1 125 ? 16.423 -6.146 -0.742 1.00 89.25 125 VAL A N 1
ATOM 970 C CA . VAL A 1 125 ? 15.075 -5.548 -0.770 1.00 89.25 125 VAL A CA 1
ATOM 971 C C . VAL A 1 125 ? 15.077 -4.100 -1.292 1.00 89.25 125 VAL A C 1
ATOM 973 O O . VAL A 1 125 ? 14.015 -3.536 -1.580 1.00 89.25 125 VAL A O 1
ATOM 976 N N . ARG A 1 126 ? 16.255 -3.465 -1.350 1.00 93.12 126 ARG A N 1
ATOM 977 C CA . ARG A 1 126 ? 16.457 -2.101 -1.866 1.00 93.12 126 ARG A CA 1
ATOM 978 C C . ARG A 1 126 ? 16.799 -2.092 -3.352 1.00 93.12 126 ARG A C 1
ATOM 980 O O . ARG A 1 126 ? 16.668 -1.040 -3.979 1.00 93.12 126 ARG A O 1
ATOM 987 N N . ASP A 1 127 ? 17.235 -3.223 -3.890 1.00 93.94 127 ASP A N 1
ATOM 988 C CA . ASP A 1 127 ? 17.630 -3.334 -5.283 1.00 93.94 127 ASP A CA 1
ATOM 989 C C . ASP A 1 127 ? 16.409 -3.326 -6.214 1.00 93.94 127 ASP A C 1
ATOM 991 O O . ASP A 1 127 ? 15.252 -3.524 -5.826 1.00 93.94 127 ASP A O 1
ATOM 995 N N . VAL A 1 128 ? 16.663 -3.040 -7.489 1.00 95.81 128 VAL A N 1
ATOM 996 C CA . VAL A 1 128 ? 15.611 -3.003 -8.503 1.00 95.81 128 VAL A CA 1
ATOM 997 C C . VAL A 1 128 ? 15.333 -4.420 -8.992 1.00 95.81 128 VAL A C 1
ATOM 999 O O . VAL A 1 128 ? 16.147 -5.014 -9.695 1.00 95.81 128 VAL A O 1
ATOM 1002 N N . HIS A 1 129 ? 14.141 -4.928 -8.693 1.00 97.25 129 HIS A N 1
ATOM 1003 C CA . HIS A 1 129 ? 13.672 -6.204 -9.215 1.00 97.25 129 HIS A CA 1
ATOM 1004 C C . HIS A 1 129 ? 13.118 -6.056 -10.652 1.00 97.25 129 HIS A C 1
ATOM 1006 O O . HIS A 1 129 ? 12.427 -5.070 -10.937 1.00 97.25 129 HIS A O 1
ATOM 1012 N N . PRO A 1 130 ? 13.319 -7.021 -11.576 1.00 97.19 130 PRO A N 1
ATOM 1013 C CA . PRO A 1 130 ? 12.764 -6.963 -12.935 1.00 97.19 130 PRO A CA 1
ATOM 1014 C C . PRO A 1 130 ? 11.243 -6.768 -12.990 1.00 97.19 130 PRO A C 1
ATOM 1016 O O . PRO A 1 130 ? 10.727 -6.102 -13.890 1.00 97.19 130 PRO A O 1
ATOM 1019 N N . SER A 1 131 ? 10.506 -7.266 -11.990 1.00 97.06 131 SER A N 1
ATOM 1020 C CA . SER A 1 131 ? 9.056 -7.046 -11.901 1.00 97.06 131 SER A CA 1
ATOM 1021 C C . SER A 1 131 ? 8.670 -5.581 -11.666 1.00 97.06 131 SER A C 1
ATOM 1023 O O . SER A 1 131 ? 7.496 -5.246 -11.803 1.00 97.06 131 SER A O 1
ATOM 1025 N N . HIS A 1 132 ? 9.603 -4.691 -11.319 1.00 97.50 132 HIS A N 1
ATOM 1026 C CA . HIS A 1 132 ? 9.326 -3.259 -11.178 1.00 97.50 132 HIS A CA 1
ATOM 1027 C C . HIS A 1 132 ? 9.044 -2.583 -12.523 1.00 97.50 132 HIS A C 1
ATOM 1029 O O . HIS A 1 132 ? 8.414 -1.524 -12.544 1.00 97.50 132 HIS A O 1
ATOM 1035 N N . TYR A 1 133 ? 9.461 -3.186 -13.642 1.00 97.94 133 TYR A N 1
ATOM 1036 C CA . TYR A 1 133 ? 9.305 -2.605 -14.971 1.00 97.94 133 TYR A CA 1
ATOM 1037 C C . TYR A 1 133 ? 7.849 -2.210 -15.261 1.00 97.94 133 TYR A C 1
ATOM 1039 O O . TYR A 1 133 ? 6.927 -3.017 -15.144 1.00 97.94 133 TYR A O 1
ATOM 1047 N N . GLY A 1 134 ? 7.639 -0.935 -15.601 1.00 96.56 134 GLY A N 1
ATOM 1048 C CA . GLY A 1 134 ? 6.314 -0.369 -15.872 1.00 96.56 134 GLY A CA 1
ATOM 1049 C C . GLY A 1 134 ? 5.403 -0.204 -14.646 1.00 96.56 134 GLY A C 1
ATOM 1050 O O . GLY A 1 134 ? 4.278 0.274 -14.807 1.00 96.56 134 GLY A O 1
ATOM 1051 N N . ARG A 1 135 ? 5.860 -0.572 -13.441 1.00 97.50 135 ARG A N 1
ATOM 1052 C CA . ARG A 1 135 ? 5.095 -0.543 -12.182 1.00 97.50 135 ARG A CA 1
ATOM 1053 C C . ARG A 1 135 ? 5.661 0.476 -11.186 1.00 97.50 135 ARG A C 1
ATOM 1055 O O . ARG A 1 135 ? 4.931 1.355 -10.727 1.00 97.50 135 ARG A O 1
ATOM 1062 N N . MET A 1 136 ? 6.953 0.386 -10.876 1.00 97.44 136 MET A N 1
ATOM 1063 C CA . MET A 1 136 ? 7.690 1.301 -9.997 1.00 97.44 136 MET A CA 1
ATOM 1064 C C . MET A 1 136 ? 8.880 1.891 -10.757 1.00 97.44 136 MET A C 1
ATOM 1066 O O . MET A 1 136 ? 9.554 1.199 -11.515 1.00 97.44 136 MET A O 1
ATOM 1070 N N . CYS A 1 137 ? 9.130 3.188 -10.582 1.00 97.69 137 CYS A N 1
ATOM 1071 C CA . CYS A 1 137 ? 10.254 3.860 -11.223 1.00 97.69 137 CYS A CA 1
ATOM 1072 C C . CYS A 1 137 ? 11.587 3.335 -10.653 1.00 97.69 137 CYS A C 1
ATOM 1074 O O . CYS A 1 137 ? 11.778 3.425 -9.441 1.00 97.69 137 CYS A O 1
ATOM 1076 N N . PRO A 1 138 ? 12.521 2.837 -11.488 1.00 96.69 138 PRO A N 1
ATOM 1077 C CA . PRO A 1 138 ? 13.819 2.353 -11.012 1.00 96.69 138 PRO A CA 1
ATOM 1078 C C . PRO A 1 138 ? 14.809 3.488 -10.705 1.00 96.69 138 PRO A C 1
ATOM 1080 O O . PRO A 1 138 ? 15.872 3.232 -10.156 1.00 96.69 138 PRO A O 1
ATOM 1083 N N . ILE A 1 139 ? 14.480 4.728 -11.086 1.00 96.88 139 ILE A N 1
ATOM 1084 C CA . ILE A 1 139 ? 15.358 5.899 -10.943 1.00 96.88 139 ILE A CA 1
ATOM 1085 C C . ILE A 1 139 ? 14.910 6.800 -9.791 1.00 96.88 139 ILE A C 1
ATOM 1087 O O . ILE A 1 139 ? 15.732 7.306 -9.036 1.00 96.88 139 ILE A O 1
ATOM 1091 N N . GLU A 1 140 ? 13.602 7.026 -9.654 1.00 95.75 140 GLU A N 1
ATOM 1092 C CA . GLU A 1 140 ? 13.054 7.977 -8.687 1.00 95.75 140 GLU A CA 1
ATOM 1093 C C . GLU A 1 140 ? 13.015 7.365 -7.279 1.00 95.75 140 GLU A C 1
ATOM 1095 O O . GLU A 1 140 ? 11.986 6.876 -6.815 1.00 95.75 140 GLU A O 1
ATOM 1100 N N . THR A 1 141 ? 14.164 7.401 -6.606 1.00 95.88 141 THR A N 1
ATOM 1101 C CA . THR A 1 141 ? 14.371 7.036 -5.200 1.00 95.88 141 THR A CA 1
ATOM 1102 C C . THR A 1 141 ? 15.277 8.083 -4.541 1.00 95.88 141 THR A C 1
ATOM 1104 O O . THR A 1 141 ? 16.175 8.609 -5.196 1.00 95.88 141 THR A O 1
ATOM 1107 N N . PRO A 1 142 ? 15.103 8.409 -3.248 1.00 94.25 142 PRO A N 1
ATOM 1108 C CA . PRO A 1 142 ? 16.076 9.227 -2.529 1.00 94.25 142 PRO A CA 1
ATOM 1109 C C . PRO A 1 142 ? 17.448 8.538 -2.485 1.00 94.25 142 PRO A C 1
ATOM 1111 O O . PRO A 1 142 ? 17.515 7.346 -2.203 1.00 94.25 142 PRO A O 1
ATOM 1114 N N . GLU A 1 143 ? 18.533 9.288 -2.673 1.00 93.56 143 GLU A N 1
ATOM 1115 C CA . GLU A 1 143 ? 19.914 8.762 -2.603 1.00 93.56 143 GLU A CA 1
ATOM 1116 C C . GLU A 1 143 ? 20.409 8.527 -1.164 1.00 93.56 143 GLU A C 1
ATOM 1118 O O . GLU A 1 143 ? 21.430 7.887 -0.935 1.00 93.56 143 GLU A O 1
ATOM 1123 N N . GLY A 1 144 ? 19.692 9.063 -0.172 1.00 92.62 144 GLY A N 1
ATOM 1124 C CA . GLY A 1 144 ? 20.056 8.964 1.239 1.00 92.62 144 GLY A CA 1
ATOM 1125 C C . GLY A 1 144 ? 19.790 7.581 1.865 1.00 92.62 144 GLY A C 1
ATOM 1126 O O . GLY A 1 144 ? 19.606 6.581 1.174 1.00 92.62 144 GLY A O 1
ATOM 1127 N N . PRO A 1 145 ? 19.660 7.492 3.203 1.00 90.94 145 PRO A N 1
ATOM 1128 C CA . PRO A 1 145 ? 19.502 6.210 3.909 1.00 90.94 145 PRO A CA 1
ATOM 1129 C C . PRO A 1 145 ? 18.220 5.434 3.545 1.00 90.94 145 PRO A C 1
ATOM 1131 O O . PRO A 1 145 ? 18.077 4.258 3.894 1.00 90.94 145 PRO A O 1
ATOM 1134 N N . ASN A 1 146 ? 17.284 6.084 2.851 1.00 92.75 146 ASN A N 1
ATOM 1135 C CA . ASN A 1 146 ? 16.020 5.510 2.397 1.00 92.75 146 ASN A CA 1
ATOM 1136 C C . ASN A 1 146 ? 16.064 5.007 0.941 1.00 92.75 146 ASN A C 1
ATOM 1138 O O . ASN A 1 146 ? 15.008 4.673 0.406 1.00 92.75 146 ASN A O 1
ATOM 1142 N N . ILE A 1 147 ? 17.247 4.940 0.317 1.00 94.56 147 ILE A N 1
ATOM 1143 C CA . ILE A 1 147 ? 17.417 4.401 -1.038 1.00 94.56 147 ILE A CA 1
ATOM 1144 C C . ILE A 1 147 ? 16.794 3.007 -1.174 1.00 94.56 147 ILE A C 1
ATOM 1146 O O . ILE A 1 147 ? 16.972 2.156 -0.295 1.00 94.56 147 ILE A O 1
ATOM 1150 N N . GLY A 1 148 ? 15.994 2.814 -2.227 1.00 92.94 148 GLY A N 1
ATOM 1151 C CA . GLY A 1 148 ? 15.282 1.567 -2.533 1.00 92.94 148 GLY A CA 1
ATOM 1152 C C . GLY A 1 148 ? 14.054 1.282 -1.658 1.00 92.94 148 GLY A C 1
ATOM 1153 O O . GLY A 1 148 ? 13.192 0.494 -2.029 1.00 92.94 148 GLY A O 1
ATOM 1154 N N . LEU A 1 149 ? 13.913 1.952 -0.508 1.00 94.19 149 LEU A N 1
ATOM 1155 C CA . LEU A 1 149 ? 12.769 1.777 0.400 1.00 94.19 149 LEU A CA 1
ATOM 1156 C C . LEU A 1 149 ? 11.610 2.724 0.092 1.00 94.19 149 LEU A C 1
ATOM 1158 O O . LEU A 1 149 ? 10.481 2.497 0.534 1.00 94.19 149 LEU A O 1
ATOM 1162 N N . ILE A 1 150 ? 11.906 3.803 -0.626 1.00 95.25 150 ILE A N 1
ATOM 1163 C CA . ILE A 1 150 ? 10.946 4.791 -1.088 1.00 95.25 150 ILE A CA 1
ATOM 1164 C C . ILE A 1 150 ? 11.152 4.957 -2.586 1.00 95.25 150 ILE A C 1
ATOM 1166 O O . ILE A 1 150 ? 12.264 5.228 -3.025 1.00 95.25 150 ILE A O 1
ATOM 1170 N N . GLY A 1 151 ? 10.074 4.879 -3.356 1.00 95.94 151 GLY A N 1
ATOM 1171 C CA . GLY A 1 151 ? 10.107 5.285 -4.756 1.00 95.94 151 GLY A CA 1
ATOM 1172 C C . GLY A 1 151 ? 8.761 5.793 -5.230 1.00 95.94 151 GLY A C 1
ATOM 1173 O O . GLY A 1 151 ? 7.888 6.095 -4.418 1.00 95.94 151 GLY A O 1
ATOM 1174 N N . SER A 1 152 ? 8.582 5.885 -6.539 1.00 97.12 152 SER A N 1
ATOM 1175 C CA . SER A 1 152 ? 7.365 6.421 -7.155 1.00 97.12 152 SER A CA 1
ATOM 1176 C C . SER A 1 152 ? 6.745 5.421 -8.128 1.00 97.12 152 SER A C 1
ATOM 1178 O O . SER A 1 152 ? 7.447 4.640 -8.775 1.00 97.12 152 SER A O 1
ATOM 1180 N N . LEU A 1 153 ? 5.415 5.449 -8.255 1.00 97.50 153 LEU A N 1
ATOM 1181 C CA . LEU A 1 153 ? 4.706 4.693 -9.293 1.00 97.50 153 LEU A CA 1
ATOM 1182 C C . LEU A 1 153 ? 5.133 5.147 -10.692 1.00 97.50 153 LEU A C 1
ATOM 1184 O O . LEU A 1 153 ? 5.185 6.348 -10.966 1.00 97.50 153 LEU A O 1
ATOM 1188 N N . SER A 1 154 ? 5.332 4.194 -11.605 1.00 97.44 154 SER A N 1
ATOM 1189 C CA . SER A 1 154 ? 5.547 4.497 -13.024 1.00 97.44 154 SER A CA 1
ATOM 1190 C C . SER A 1 154 ? 4.342 5.228 -13.632 1.00 97.44 154 SER A C 1
ATOM 1192 O O . SER A 1 154 ? 3.240 5.212 -13.082 1.00 97.44 154 SER A O 1
ATOM 1194 N N . VAL A 1 155 ? 4.537 5.869 -14.788 1.00 97.25 155 VAL A N 1
ATOM 1195 C CA . VAL A 1 155 ? 3.534 6.747 -15.424 1.00 97.25 155 VAL A CA 1
ATOM 1196 C C . VAL A 1 155 ? 2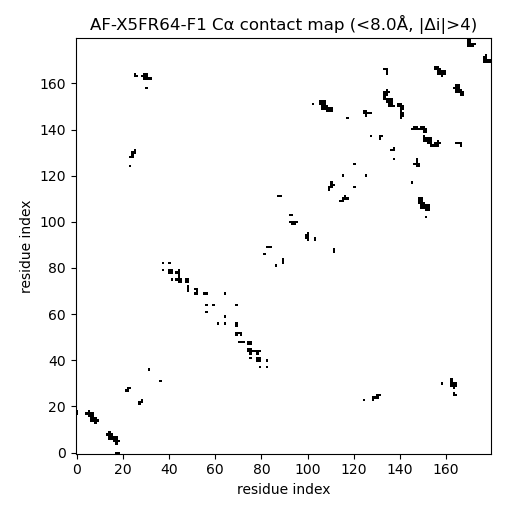.190 6.042 -15.638 1.00 97.25 155 VAL A C 1
ATOM 1198 O O . VAL A 1 155 ? 1.170 6.514 -15.136 1.00 97.25 155 VAL A O 1
ATOM 1201 N N . TYR A 1 156 ? 2.203 4.892 -16.317 1.00 97.31 156 TYR A N 1
ATOM 1202 C CA . TYR A 1 156 ? 0.999 4.126 -16.668 1.00 97.31 156 TYR A CA 1
ATOM 1203 C C . TYR A 1 156 ? 0.601 3.064 -15.636 1.00 97.31 156 TYR A C 1
ATOM 1205 O O . TYR A 1 156 ? -0.350 2.316 -15.859 1.00 97.31 156 TYR A O 1
ATOM 1213 N N . ALA A 1 157 ? 1.320 2.978 -14.517 1.00 97.44 157 ALA A N 1
ATOM 1214 C CA . ALA A 1 157 ? 1.015 2.015 -13.473 1.00 97.44 157 ALA A CA 1
ATOM 1215 C C . ALA A 1 157 ? -0.348 2.318 -12.834 1.00 97.44 157 ALA A C 1
ATOM 1217 O O . ALA A 1 157 ? -0.655 3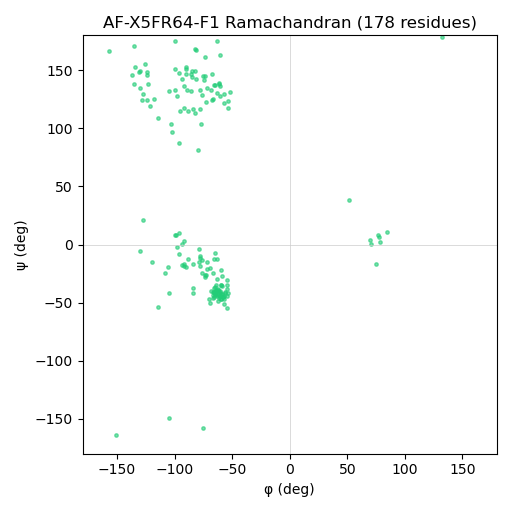.471 -12.512 1.00 97.44 157 ALA A O 1
ATOM 1218 N N . ARG A 1 158 ? -1.143 1.272 -12.597 1.00 96.19 158 ARG A N 1
ATOM 1219 C CA . ARG A 1 158 ? -2.422 1.350 -11.879 1.00 96.19 158 ARG A CA 1
ATOM 1220 C C . ARG A 1 158 ? -2.479 0.297 -10.782 1.00 96.19 158 ARG A C 1
ATOM 1222 O O . ARG A 1 158 ? -1.886 -0.765 -10.916 1.00 96.19 158 ARG A O 1
ATOM 1229 N N . VAL A 1 159 ? -3.192 0.579 -9.698 1.00 96.19 159 VAL A N 1
ATOM 1230 C CA . VAL A 1 159 ? -3.377 -0.384 -8.603 1.00 96.19 159 VAL A CA 1
ATOM 1231 C C . VAL A 1 159 ? -4.721 -1.070 -8.786 1.00 96.19 159 VAL A C 1
ATOM 1233 O O . VAL A 1 159 ? -5.738 -0.394 -8.937 1.00 96.19 159 VAL A O 1
ATOM 1236 N N . ASN A 1 160 ? -4.732 -2.398 -8.784 1.00 95.44 160 ASN A N 1
ATOM 1237 C CA . ASN A 1 160 ? -5.963 -3.167 -8.902 1.00 95.44 160 ASN A CA 1
ATOM 1238 C C . ASN A 1 160 ? -6.684 -3.308 -7.546 1.00 95.44 160 ASN A C 1
ATOM 1240 O O . ASN A 1 160 ? -6.105 -2.994 -6.501 1.00 95.44 160 ASN A O 1
ATOM 1244 N N . PRO A 1 161 ? -7.943 -3.785 -7.517 1.00 94.69 161 PRO A N 1
ATOM 1245 C CA . PRO A 1 161 ? -8.690 -3.949 -6.265 1.00 94.69 161 PRO A CA 1
ATOM 1246 C C . PRO A 1 161 ? -8.013 -4.891 -5.262 1.00 94.69 161 PRO A C 1
ATOM 1248 O O . PRO A 1 161 ? -8.175 -4.736 -4.052 1.00 94.69 161 PRO A O 1
ATOM 1251 N N . PHE A 1 162 ? -7.210 -5.836 -5.755 1.00 95.44 162 PHE A N 1
ATOM 1252 C CA . PHE A 1 162 ? -6.421 -6.737 -4.925 1.00 95.44 162 PHE A CA 1
ATOM 1253 C C . PHE A 1 162 ? -5.152 -6.092 -4.368 1.00 95.44 162 PHE A C 1
ATOM 1255 O O . PHE A 1 162 ? -4.495 -6.731 -3.563 1.00 95.44 162 PHE A O 1
ATOM 1262 N N . GLY A 1 163 ? -4.808 -4.849 -4.715 1.00 95.00 163 GLY A N 1
ATOM 1263 C CA . GLY A 1 163 ? -3.626 -4.138 -4.216 1.00 95.00 163 GLY A CA 1
ATOM 1264 C C . GLY A 1 163 ? -2.324 -4.427 -4.971 1.00 95.00 163 GLY A C 1
ATOM 1265 O O . GLY A 1 163 ? -1.258 -4.027 -4.508 1.00 95.00 163 GLY A O 1
ATOM 1266 N N . PHE A 1 164 ? -2.379 -5.102 -6.118 1.00 97.62 164 PHE A N 1
ATOM 1267 C CA . PHE A 1 164 ? -1.222 -5.296 -6.994 1.00 97.62 164 PHE A CA 1
ATOM 1268 C C . PHE A 1 164 ? -1.113 -4.175 -8.025 1.00 97.62 164 PHE A C 1
ATOM 1270 O O . PHE A 1 164 ? -2.110 -3.555 -8.404 1.00 97.62 164 PHE A O 1
ATOM 1277 N N . ILE A 1 165 ? 0.113 -3.917 -8.481 1.00 97.44 165 ILE A N 1
ATOM 1278 C CA . ILE A 1 165 ? 0.383 -2.899 -9.494 1.00 97.44 165 ILE A CA 1
ATOM 1279 C C . ILE A 1 165 ? 0.333 -3.550 -10.878 1.00 97.44 165 ILE A C 1
ATOM 1281 O O . ILE A 1 165 ? 1.132 -4.424 -11.217 1.00 97.44 165 ILE A O 1
ATOM 1285 N N . GLU A 1 166 ? -0.605 -3.095 -11.692 1.00 97.19 166 GLU A N 1
ATOM 1286 C CA . GLU A 1 166 ? -0.757 -3.475 -13.087 1.00 97.19 166 GLU A CA 1
ATOM 1287 C C . GLU A 1 166 ? -0.089 -2.440 -13.986 1.00 97.19 166 GLU A C 1
ATOM 1289 O O . GLU A 1 166 ? -0.068 -1.242 -13.691 1.00 97.19 166 GLU A O 1
ATOM 1294 N N . THR A 1 167 ? 0.438 -2.915 -15.108 1.00 97.38 167 THR A N 1
ATOM 1295 C CA . THR A 1 167 ? 1.021 -2.076 -16.150 1.00 97.38 167 THR A CA 1
ATOM 1296 C C . THR A 1 167 ? 0.427 -2.494 -17.496 1.00 97.38 167 THR A C 1
ATOM 1298 O O . THR A 1 167 ? 0.262 -3.697 -17.726 1.00 97.38 167 THR A O 1
ATOM 1301 N N . PRO A 1 168 ? 0.009 -1.545 -18.348 1.00 96.44 168 PRO A N 1
ATOM 1302 C CA . PRO A 1 168 ? -0.625 -1.878 -19.612 1.00 96.44 168 PRO A CA 1
ATOM 1303 C C . PRO A 1 168 ? 0.402 -2.390 -20.627 1.00 96.44 168 PRO A C 1
ATOM 1305 O O . PRO A 1 168 ? 1.502 -1.853 -20.748 1.00 96.44 168 PRO A O 1
ATOM 1308 N N . TYR A 1 169 ? -0.006 -3.386 -21.407 1.00 95.38 169 TYR A N 1
ATOM 1309 C CA . TYR A 1 169 ? 0.711 -3.883 -22.577 1.00 95.38 169 TYR A CA 1
ATOM 1310 C C . TYR A 1 169 ? -0.262 -3.968 -23.747 1.00 95.38 169 TYR A C 1
ATOM 1312 O O . TYR A 1 169 ? -1.438 -4.254 -23.541 1.00 95.38 169 TYR A O 1
ATOM 1320 N N . ARG A 1 170 ? 0.238 -3.764 -24.968 1.00 95.31 170 ARG A N 1
ATOM 1321 C CA . ARG A 1 170 ? -0.504 -4.124 -26.180 1.00 95.31 170 ARG A CA 1
ATOM 1322 C C . ARG A 1 170 ? -0.242 -5.582 -26.498 1.00 95.31 170 ARG A C 1
ATOM 1324 O O . ARG A 1 170 ? 0.915 -6.014 -26.487 1.00 95.31 170 ARG A O 1
ATOM 1331 N N . LYS A 1 171 ? -1.301 -6.332 -26.773 1.00 95.69 171 LYS A N 1
ATOM 1332 C CA . LYS A 1 171 ? -1.181 -7.734 -27.156 1.00 95.69 171 LYS A CA 1
ATOM 1333 C C . LYS A 1 171 ? -0.656 -7.821 -28.594 1.00 95.69 171 LYS A C 1
ATOM 1335 O O . LYS A 1 171 ? -0.930 -6.973 -29.437 1.00 95.69 171 LYS A O 1
ATOM 1340 N N . VAL A 1 172 ? 0.156 -8.836 -28.867 1.00 96.31 172 VAL A N 1
ATOM 1341 C CA . VAL A 1 172 ? 0.633 -9.140 -30.220 1.00 96.31 172 VAL A CA 1
ATOM 1342 C C . VAL A 1 172 ? 0.120 -10.523 -30.575 1.00 96.31 172 VAL A C 1
ATOM 1344 O O . VAL A 1 172 ? 0.333 -11.469 -29.816 1.00 96.31 172 VAL A O 1
ATOM 1347 N N . VAL A 1 173 ? -0.579 -10.627 -31.700 1.00 96.38 173 VAL A N 1
ATOM 1348 C CA . VAL A 1 173 ? -1.146 -11.879 -32.211 1.00 96.38 173 VAL A CA 1
ATOM 1349 C C . VAL A 1 173 ? -0.615 -12.077 -33.623 1.00 96.38 173 VAL A C 1
ATOM 1351 O O . VAL A 1 173 ? -0.719 -11.177 -34.450 1.00 96.38 173 VAL A O 1
ATOM 1354 N N . ASP A 1 174 ? 0.024 -13.221 -33.870 1.00 95.31 174 ASP A N 1
ATOM 1355 C CA . ASP A 1 174 ? 0.588 -13.591 -35.177 1.00 95.31 174 ASP A CA 1
ATOM 1356 C C . ASP A 1 174 ? 1.505 -12.517 -35.798 1.00 95.31 174 ASP A C 1
ATOM 1358 O O . ASP A 1 174 ? 1.509 -12.272 -37.002 1.00 95.31 174 ASP A O 1
ATOM 1362 N N . GLY A 1 175 ? 2.297 -11.849 -34.951 1.00 95.56 175 GLY A N 1
ATOM 1363 C CA . GLY A 1 175 ? 3.226 -10.791 -35.364 1.00 95.56 175 GLY A CA 1
ATOM 1364 C C . GLY A 1 175 ? 2.575 -9.429 -35.633 1.00 95.56 175 GLY A C 1
ATOM 1365 O O . GLY A 1 175 ? 3.281 -8.482 -35.976 1.00 95.56 175 GLY A O 1
ATOM 1366 N N . VAL A 1 176 ? 1.261 -9.300 -35.437 1.00 95.31 176 VAL A N 1
ATOM 1367 C CA . VAL A 1 176 ? 0.509 -8.050 -35.593 1.00 95.31 176 VAL A CA 1
ATOM 1368 C C . VAL A 1 176 ? 0.153 -7.485 -34.219 1.00 95.31 176 VAL A C 1
ATOM 1370 O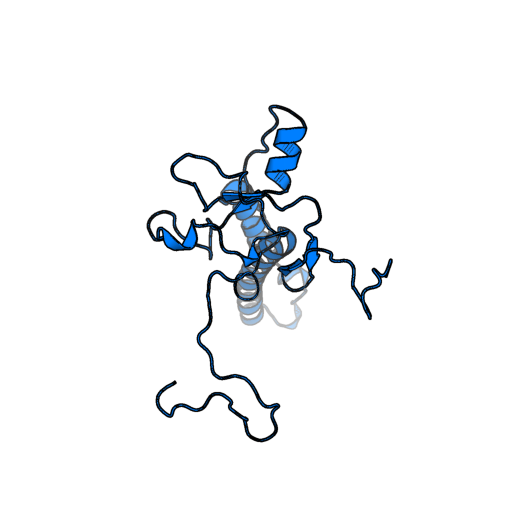 O . VAL A 1 176 ? -0.321 -8.194 -33.332 1.00 95.31 176 VAL A O 1
ATOM 1373 N N . VAL A 1 177 ? 0.408 -6.191 -34.026 1.00 95.88 177 VAL A N 1
ATOM 1374 C CA . VAL A 1 177 ? 0.073 -5.479 -32.785 1.00 95.88 177 VAL A CA 1
ATOM 1375 C C . VAL A 1 177 ? -1.431 -5.205 -32.752 1.00 95.88 177 VAL A C 1
ATOM 1377 O O . VAL A 1 177 ? -1.960 -4.650 -33.712 1.00 95.88 177 VAL A O 1
ATOM 1380 N N . SER A 1 178 ? -2.106 -5.567 -31.659 1.00 93.56 178 SER A N 1
ATOM 1381 C CA . SER A 1 178 ? -3.504 -5.196 -31.426 1.00 93.56 178 SER A CA 1
ATOM 1382 C C . SER A 1 178 ? -3.614 -3.811 -30.787 1.00 93.56 178 SER A C 1
ATOM 1384 O O . SER A 1 178 ? -2.752 -3.402 -30.004 1.00 93.56 178 SER A O 1
ATOM 1386 N N . ASP A 1 179 ? -4.712 -3.118 -31.089 1.00 87.69 179 ASP A N 1
ATOM 1387 C CA . ASP A 1 179 ? -5.144 -1.906 -30.375 1.00 87.69 179 ASP A CA 1
ATOM 1388 C C . ASP A 1 179 ? -6.137 -2.218 -29.235 1.00 87.69 179 ASP A C 1
ATOM 1390 O O . ASP A 1 179 ? -6.600 -1.307 -28.547 1.00 87.69 179 ASP A O 1
ATOM 1394 N N . GLU A 1 180 ? -6.447 -3.507 -29.043 1.00 66.62 180 GLU A N 1
ATOM 1395 C CA . GLU A 1 180 ? -7.114 -4.056 -27.851 1.00 66.62 180 GLU A CA 1
ATOM 1396 C C . GLU A 1 180 ? -6.196 -4.068 -26.622 1.00 66.62 180 GLU A C 1
ATOM 1398 O O . GLU A 1 180 ? -4.996 -4.418 -26.780 1.00 66.62 180 GLU A O 1
#

Sequence (180 aa):
LHEGQTTMTVPGGVEVPVETDDIDHFGNRRLRTVGELIQNQIRVGMSRMERVVRERMTTQDVEAITPQTLINIRPVVAAIKEFFGTSQLSQFMDQNNPLMGLTHKRRLSALGPGGLSRERAGLEVRDVHPSHYGRMCPIETPEGPNIGLIGSLSVYARVNPFGFIETPYRKVVDGVVSDE

InterPro domains:
  IPR007645 RNA polymerase Rpb2, domain 3 [PF04565] (91-159)
  IPR015712 DNA-directed RNA polymerase, subunit 2 [PTHR20856] (19-160)
  IPR037034 RNA polymerase Rpb2, domain 2 superfamily [G3DSA:3.90.1110.10] (12-24)
  IPR042107 DNA-directed RNA polymerase, beta subunit, external 1 domain superfamily [G3DSA:2.30.150.10] (170-180)

pLDDT: mean 92.56, std 6.13, range [56.75, 97.94]

Radius of gyration: 23.24 Å; Cα contacts (8 Å, |Δi|>4): 192; chains: 1; bounding box: 56×59×68 Å

Mean predicted aligned error: 6.01 Å

Organism: Mycobacterium tuberculosis (NCBI:txid1773)

Nearest PDB structures (foldseek):
  6tyg-assembly1_C  TM=9.878E-01  e=9.418E-27  Mycobacterium tuberculosis
  6koo-assembly1_C  TM=9.870E-01  e=1.356E-26  Mycobacterium tuberculosis H37Rv
  8e95-assembly1_C  TM=9.898E-01  e=2.342E-26  Mycobacterium tuberculosis
  8r2m-assembly1_C  TM=9.903E-01  e=1.846E-25  Mycolicibacterium smegmatis MC2 155
  5vi8-assembly1_C  TM=9.909E-01  e=3.825E-25  Mycolicibacterium smegmatis MC2 155

Secondary structure (DSSP, 8-state):
--S--SEEE-TTS-EEE-----SSSTTTS----HHHHHHHHHHHHHHHHHHHHHHHHHHS-GGG--HHHH---HHHHHHHHHHHHH-TTSPPPP-SSHHHHHHHHTEEESBSTTSB-TTT--SGGGS--GGGTTTB-SS-S-SSTT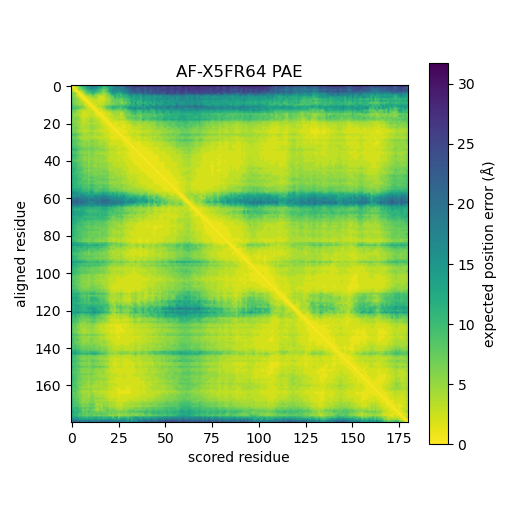TTTEEEB-TT-EE-TTSPEE-----EETTEE---